Protein AF-A0A0R3WME7-F1 (afdb_monomer_lite)

Secondary structure (DSSP, 8-state):
-------SHHHHHHHHHHHHHHHHHHHHHHHHHHHHHHHHHHHHHHHHHHHHHHHHHHHHHHHHHHHHHHHHHHHHHHHHHHHHHHHHHHHHHHHHHHHHHHHHHHHHHHHHHHHHHHHHHHHHHHHHHHHHHHHHHHHHHHHHHHHHHHHHHHHHHHHHHHHHHHHHHHHHHHHHHHHHHHHHTTSS----

Sequence (192 aa):
MPQKKKENKYDNIAVSLSNEVSSMQAKMNGLKLQALIDTTVKSNLKADKHESKRLIHQLKEHITLNKNEAKLATACVNTQYKLLQRLFMLRIHESKEVIARLRRENFDLKAEYNKVISAKDELINEKDEQIAKLESHLQSLHFQLERVVLEMAEKLETRLEKDRLVWEKEAYAFHESSVKILQKLGYGTTFM

InterPro domains:
  IPR033585 Dynein regulatory complex protein 12-like [PTHR28656] (3-186)

Organism: Hydatigena taeniaeformis (NCBI:txid6205)

Foldseek 3Di:
DYDDDDDDPVVVVVVVVVVVVVVVVVVVVVVVVVVVVVVVVVVVVVVVVVVVVVVVVVVVVVVVVVVVVVVVVVVVVVVVVVVVVVVVVVVVVVVVVVVVVVVVVVVVVVVVVVVVVVVVVVVVVVVVVVVVVVVVVVVVVVVVVVVVVVVVVVVVVVVVVVVVVVVVVVVVVVVVVVVVVCVVVVHPPPDD

pLDDT: mean 90.22, std 14.29, range [30.81, 98.38]

Structure (mmCIF, N/CA/C/O backbone):
data_AF-A0A0R3WME7-F1
#
_entry.id   AF-A0A0R3WME7-F1
#
loop_
_atom_site.group_PDB
_atom_site.id
_atom_site.type_symbol
_atom_site.label_atom_id
_atom_site.label_alt_id
_atom_site.label_comp_id
_atom_site.label_asym_id
_atom_site.label_entity_id
_atom_site.label_seq_id
_atom_site.pdbx_PDB_ins_code
_atom_site.Cartn_x
_atom_site.Cartn_y
_atom_site.Cartn_z
_atom_site.occupancy
_atom_site.B_iso_or_equiv
_atom_site.auth_seq_id
_atom_site.auth_comp_id
_atom_site.auth_asym_id
_atom_site.auth_atom_id
_atom_site.pdbx_PDB_model_num
ATOM 1 N N . MET A 1 1 ? -50.963 25.006 149.340 1.00 30.81 1 MET A N 1
ATOM 2 C CA . MET A 1 1 ? -50.462 23.627 149.556 1.00 30.81 1 MET A CA 1
ATOM 3 C C . MET A 1 1 ? -51.481 22.662 148.960 1.00 30.81 1 MET A C 1
ATOM 5 O O . MET A 1 1 ? -52.655 22.901 149.186 1.00 30.81 1 MET A O 1
ATOM 9 N N . PRO A 1 2 ? -51.100 21.542 148.334 1.00 42.06 2 PRO A N 1
ATOM 10 C CA . PRO A 1 2 ? -50.197 21.384 147.191 1.00 42.06 2 PRO A CA 1
ATOM 11 C C . PRO A 1 2 ? -50.831 20.473 146.095 1.00 42.06 2 PRO A C 1
ATOM 13 O O . PRO A 1 2 ? -51.906 19.926 146.295 1.00 42.06 2 PRO A O 1
ATOM 16 N N . GLN A 1 3 ? -50.081 20.218 145.007 1.00 34.47 3 GLN A N 1
ATOM 17 C CA . GLN A 1 3 ? -50.216 19.072 144.071 1.00 34.47 3 GLN A CA 1
ATOM 18 C C . GLN A 1 3 ? -51.314 19.166 142.986 1.00 34.47 3 GLN A C 1
ATOM 20 O O . GLN A 1 3 ? -52.414 19.610 143.248 1.00 34.47 3 GLN A O 1
ATOM 25 N N . LYS A 1 4 ? -51.140 18.710 141.739 1.00 36.78 4 LYS A N 1
ATOM 26 C CA . LYS A 1 4 ? -50.039 18.060 141.004 1.00 36.78 4 LYS A CA 1
ATOM 27 C C . LYS A 1 4 ? -50.466 18.008 139.523 1.00 36.78 4 LYS A C 1
ATOM 29 O O . LYS A 1 4 ? -51.624 17.722 139.242 1.00 36.78 4 LYS A O 1
ATOM 34 N N . LYS A 1 5 ? -49.493 18.196 138.622 1.00 50.44 5 LYS A N 1
ATOM 35 C CA . LYS A 1 5 ? -49.378 17.641 137.255 1.00 50.44 5 LYS A CA 1
ATOM 36 C C . LYS A 1 5 ? -50.477 16.647 136.854 1.00 50.44 5 LYS A C 1
ATOM 38 O O . LYS A 1 5 ? -50.505 15.555 137.425 1.00 50.44 5 LYS A O 1
ATOM 43 N N . LYS A 1 6 ? -51.245 16.935 135.797 1.00 45.06 6 LYS A N 1
ATOM 44 C CA . LYS A 1 6 ? -51.937 15.876 135.041 1.00 45.06 6 LYS A CA 1
ATOM 45 C C . LYS A 1 6 ? -52.353 16.224 133.608 1.00 45.06 6 LYS A C 1
ATOM 47 O O . LYS A 1 6 ? -53.291 15.628 133.111 1.00 45.06 6 LYS A O 1
ATOM 52 N N . GLU A 1 7 ? -51.614 17.064 132.897 1.00 49.50 7 GLU A N 1
ATOM 53 C CA . GLU A 1 7 ? -51.765 17.178 131.440 1.00 49.50 7 GLU A CA 1
ATOM 54 C C . GLU A 1 7 ? -50.380 17.118 130.797 1.00 49.50 7 GLU A C 1
ATOM 56 O O . GLU A 1 7 ? -49.485 17.840 131.226 1.00 49.50 7 GLU A O 1
ATOM 61 N N . ASN A 1 8 ? -50.200 16.131 129.906 1.00 53.44 8 ASN A N 1
ATOM 62 C CA . ASN A 1 8 ? -49.226 16.041 128.794 1.00 53.44 8 ASN A CA 1
ATOM 63 C C . ASN A 1 8 ? -48.853 14.604 128.383 1.00 53.44 8 ASN A C 1
ATOM 65 O O . ASN A 1 8 ? -47.903 14.393 127.631 1.00 53.44 8 ASN A O 1
ATOM 69 N N . LYS A 1 9 ? -49.575 13.572 128.843 1.00 53.28 9 LYS A N 1
ATOM 70 C CA . LYS A 1 9 ? -49.444 12.232 128.234 1.00 53.28 9 LYS A CA 1
ATOM 71 C C . LYS A 1 9 ? -50.260 12.118 126.945 1.00 53.28 9 LYS A C 1
ATOM 73 O O . LYS A 1 9 ? -49.771 11.541 125.986 1.00 53.28 9 LYS A O 1
ATOM 78 N N . TYR A 1 10 ? -51.451 12.713 126.914 1.00 55.47 10 TYR A N 1
ATOM 79 C CA . TYR A 1 10 ? -52.328 12.702 125.743 1.00 55.47 10 TYR A CA 1
ATOM 80 C C . TYR A 1 10 ? -51.840 13.638 124.625 1.00 55.47 10 TYR A C 1
ATOM 82 O O . TYR A 1 10 ? -51.871 13.226 123.472 1.00 55.47 10 TYR A O 1
ATOM 90 N N . ASP A 1 11 ? -51.267 14.804 124.947 1.00 56.78 11 ASP A N 1
ATOM 91 C CA . ASP A 1 11 ? -50.712 15.725 123.938 1.00 56.78 11 ASP A CA 1
ATOM 92 C C . ASP A 1 11 ? -49.444 15.191 123.259 1.00 56.78 11 ASP A C 1
ATOM 94 O O . ASP A 1 11 ? -49.301 15.302 122.046 1.00 56.78 11 ASP A O 1
ATOM 98 N N . ASN A 1 12 ? -48.550 14.513 123.991 1.00 62.31 12 ASN A N 1
ATOM 99 C CA . ASN A 1 12 ? -47.395 13.842 123.376 1.00 62.31 12 ASN A CA 1
ATOM 100 C C . ASN A 1 12 ? -47.810 12.669 122.470 1.00 62.31 12 ASN A C 1
ATOM 102 O O . ASN A 1 12 ? -47.180 12.431 121.440 1.00 62.31 12 ASN A O 1
ATOM 106 N N . ILE A 1 13 ? -48.880 11.950 122.827 1.00 66.00 13 ILE A N 1
ATOM 107 C CA . ILE A 1 13 ? -49.452 10.885 121.990 1.00 66.00 13 ILE A CA 1
ATOM 108 C C . ILE A 1 13 ? -50.127 11.491 120.750 1.00 66.00 13 ILE A C 1
ATOM 110 O O . ILE A 1 13 ? -49.939 10.975 119.652 1.00 66.00 13 ILE A O 1
ATOM 114 N N . ALA A 1 14 ? -50.837 12.614 120.890 1.00 69.25 14 ALA A N 1
ATOM 115 C CA . ALA A 1 14 ? -51.467 13.329 119.781 1.00 69.25 14 ALA A CA 1
ATOM 116 C C . ALA A 1 14 ? -50.437 13.903 118.792 1.00 69.25 14 ALA A C 1
ATOM 118 O O . ALA A 1 14 ? -50.608 13.765 117.583 1.00 69.25 14 ALA A O 1
ATOM 119 N N . VAL A 1 15 ? -49.331 14.473 119.282 1.00 74.62 15 VAL A N 1
ATOM 120 C CA . VAL A 1 15 ? -48.222 14.956 118.440 1.00 74.62 15 VAL A CA 1
ATOM 121 C C . VAL A 1 15 ? -47.503 13.792 117.745 1.00 74.62 15 VAL A C 1
ATOM 123 O O . VAL A 1 15 ? -47.210 13.884 116.554 1.00 74.62 15 VAL A O 1
ATOM 126 N N . SER A 1 16 ? -47.272 12.669 118.437 1.00 75.50 16 SER A N 1
ATOM 127 C CA . SER A 1 16 ? -46.689 11.457 117.835 1.00 75.50 16 SER A CA 1
ATOM 128 C C . SER A 1 16 ? -47.580 10.873 116.734 1.00 75.50 16 SER A C 1
ATOM 130 O O . SER A 1 16 ? -47.093 10.588 115.643 1.00 75.50 16 SER A O 1
ATOM 132 N N . LEU A 1 17 ? -48.889 10.763 116.984 1.00 77.44 17 LEU A N 1
ATOM 133 C CA . LEU A 1 17 ? -49.879 10.314 116.000 1.00 77.44 17 LEU A CA 1
ATOM 134 C C . LEU A 1 17 ? -49.982 11.284 114.820 1.00 77.44 17 LEU A C 1
ATOM 136 O O . LEU A 1 17 ? -50.043 10.848 113.679 1.00 77.44 17 LEU A O 1
ATOM 140 N N . SER A 1 18 ? -49.952 12.596 115.060 1.00 79.94 18 SER A N 1
ATOM 141 C CA . SER A 1 18 ? -49.946 13.611 113.998 1.00 79.94 18 SER A CA 1
ATOM 142 C C . SER A 1 18 ? -48.693 13.515 113.121 1.00 79.94 18 SER A C 1
ATOM 144 O O . SER A 1 18 ? -48.777 13.642 111.898 1.00 79.94 18 SER A O 1
ATOM 146 N N . ASN A 1 19 ? -47.530 13.247 113.721 1.00 82.00 19 ASN A N 1
ATOM 147 C CA . ASN A 1 19 ? -46.278 13.038 112.996 1.00 82.00 19 ASN A CA 1
ATOM 148 C C . ASN A 1 19 ? -46.292 11.726 112.196 1.00 82.00 19 ASN A C 1
ATOM 150 O O . ASN A 1 19 ? -45.840 11.710 111.051 1.00 82.00 19 ASN A O 1
ATOM 154 N N . GLU A 1 20 ? -46.853 10.644 112.742 1.00 82.56 20 GLU A N 1
ATOM 155 C CA . GLU A 1 20 ? -47.055 9.384 112.017 1.00 82.56 20 GLU A CA 1
ATOM 156 C C . GLU A 1 20 ? -48.061 9.533 110.877 1.00 82.56 20 GLU A C 1
ATOM 158 O O . GLU A 1 20 ? -47.782 9.086 109.769 1.00 82.56 20 GLU A O 1
ATOM 163 N N . VAL A 1 21 ? -49.187 10.214 111.099 1.00 84.12 21 VAL A N 1
ATOM 164 C CA . VAL A 1 21 ? -50.179 10.528 110.060 1.00 84.12 21 VAL A CA 1
ATOM 165 C C . VAL A 1 21 ? -49.557 11.395 108.971 1.00 84.12 21 VAL A C 1
ATOM 167 O O . VAL A 1 21 ? -49.742 11.107 107.795 1.00 84.12 21 VAL A O 1
ATOM 170 N N . SER A 1 22 ? -48.743 12.390 109.327 1.00 82.19 22 SER A N 1
ATOM 171 C CA . SER A 1 22 ? -48.018 13.225 108.358 1.00 82.19 22 SER A CA 1
ATOM 172 C C . SER A 1 22 ? -46.958 12.430 107.583 1.00 82.19 22 SER A C 1
ATOM 174 O O . SER A 1 22 ? -46.821 12.595 106.372 1.00 82.19 22 SER A O 1
ATOM 176 N N . SER A 1 23 ? -46.244 11.515 108.247 1.00 84.62 23 SER A N 1
ATOM 177 C CA . SER A 1 23 ? -45.291 10.594 107.611 1.00 84.62 23 SER A CA 1
ATOM 178 C C . SER A 1 23 ? -45.994 9.607 106.674 1.00 84.62 23 SER A C 1
ATOM 180 O O . SER A 1 23 ? -45.534 9.375 105.555 1.00 84.62 23 SER A O 1
ATOM 182 N N . MET A 1 24 ? -47.144 9.065 107.085 1.00 84.50 24 MET A N 1
ATOM 183 C CA . MET A 1 24 ? -47.995 8.208 106.259 1.00 84.50 24 MET A CA 1
ATOM 184 C C . MET A 1 24 ? -48.569 8.976 105.068 1.00 84.50 24 MET A C 1
ATOM 186 O O . MET A 1 24 ? -48.538 8.457 103.958 1.00 84.50 24 MET A O 1
ATOM 190 N N . GLN A 1 25 ? -49.005 10.222 105.257 1.00 87.56 25 GLN A N 1
ATOM 191 C CA . GLN A 1 25 ? -49.473 11.107 104.190 1.00 87.56 25 GLN A CA 1
ATOM 192 C C . GLN A 1 25 ? -48.353 11.381 103.174 1.00 87.56 25 GLN A C 1
ATOM 194 O O . GLN A 1 25 ? -48.573 11.282 101.969 1.00 87.56 25 GLN A O 1
ATOM 199 N N . ALA A 1 26 ? -47.133 11.668 103.640 1.00 85.69 26 ALA A N 1
ATOM 200 C CA . ALA A 1 26 ? -45.970 11.879 102.780 1.00 85.69 26 ALA A CA 1
ATOM 201 C C . ALA A 1 26 ? -45.587 10.606 102.005 1.00 85.69 26 ALA A C 1
ATOM 203 O O . ALA A 1 26 ? -45.369 10.669 100.795 1.00 85.69 26 ALA A O 1
ATOM 204 N N . LYS A 1 27 ? -45.580 9.438 102.664 1.00 89.00 27 LYS A N 1
ATOM 205 C CA . LYS A 1 27 ? -45.362 8.135 102.011 1.00 89.00 27 LYS A CA 1
ATOM 206 C C . LYS A 1 27 ? -46.461 7.814 100.996 1.00 89.00 27 LYS A C 1
ATOM 208 O O . LYS A 1 27 ? -46.154 7.353 99.902 1.00 89.00 27 LYS A O 1
ATOM 213 N N . MET A 1 28 ? -47.723 8.099 101.317 1.00 88.94 28 MET A N 1
ATOM 214 C CA . MET A 1 28 ? -48.864 7.903 100.419 1.00 88.94 28 MET A CA 1
ATOM 215 C C . MET A 1 28 ? -48.769 8.808 99.187 1.00 88.94 28 MET A C 1
ATO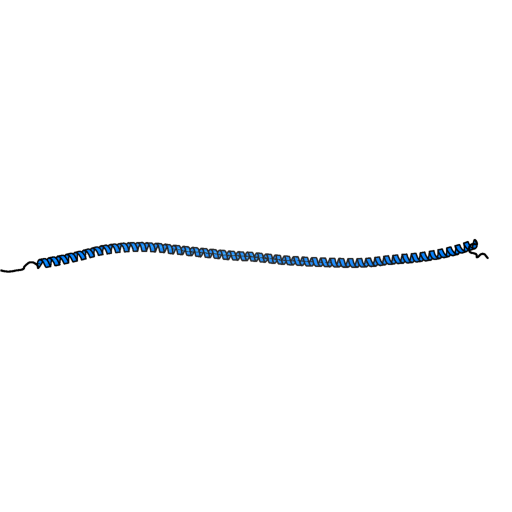M 217 O O . MET A 1 28 ? -48.964 8.344 98.066 1.00 88.94 28 MET A O 1
ATOM 221 N N . ASN A 1 29 ? -48.403 10.077 99.373 1.00 89.00 29 ASN A N 1
ATOM 222 C CA . ASN A 1 29 ? -48.157 11.007 98.273 1.00 89.00 29 ASN A CA 1
ATOM 223 C C . ASN A 1 29 ? -46.965 10.562 97.410 1.00 89.00 29 ASN A C 1
ATOM 225 O O . ASN A 1 29 ? -47.055 10.616 96.184 1.00 89.00 29 ASN A O 1
ATOM 229 N N . GLY A 1 30 ? -45.893 10.056 98.029 1.00 89.44 30 GLY A N 1
ATOM 230 C CA . GLY A 1 30 ? -44.747 9.468 97.331 1.00 89.44 30 GLY A CA 1
ATOM 231 C C . GLY A 1 30 ? -45.134 8.257 96.478 1.00 89.44 30 GLY A C 1
ATOM 232 O O . GLY A 1 30 ? -44.803 8.211 95.298 1.00 89.44 30 GLY A O 1
ATOM 233 N N . LEU A 1 31 ? -45.920 7.325 97.028 1.00 89.12 31 LEU A N 1
ATOM 234 C CA . LEU A 1 31 ? -46.448 6.170 96.289 1.00 89.12 31 LEU A CA 1
ATOM 235 C C . LEU A 1 31 ? -47.364 6.589 95.131 1.00 89.12 31 LEU A C 1
ATOM 237 O O . LEU A 1 31 ? -47.312 6.000 94.053 1.00 89.12 31 LEU A O 1
ATOM 241 N N . LYS A 1 32 ? -48.183 7.627 95.325 1.00 90.56 32 LYS A N 1
ATOM 242 C CA . LYS A 1 32 ? -49.077 8.157 94.286 1.00 90.56 32 LYS A CA 1
ATOM 243 C C . LYS A 1 32 ? -48.295 8.804 93.140 1.00 90.56 32 LYS A C 1
ATOM 245 O O . LYS A 1 32 ? -48.627 8.587 91.976 1.00 90.56 32 LYS A O 1
ATOM 250 N N . LEU A 1 33 ? -47.235 9.548 93.461 1.00 92.06 33 LEU A N 1
ATOM 251 C CA . LEU A 1 33 ? -46.315 10.113 92.475 1.00 92.06 33 LEU A CA 1
ATOM 252 C C . LEU A 1 33 ? -45.567 9.007 91.720 1.00 92.06 33 LEU A C 1
ATOM 254 O O . LEU A 1 33 ? -45.500 9.045 90.495 1.00 92.06 33 LEU A O 1
ATOM 258 N N . GLN A 1 34 ? -45.077 7.991 92.433 1.00 90.38 34 GLN A N 1
ATOM 259 C CA . GLN A 1 34 ? -44.414 6.833 91.837 1.00 90.38 34 GLN A CA 1
ATOM 260 C C . GLN A 1 34 ? -45.335 6.098 90.855 1.00 90.38 34 GLN A C 1
ATOM 262 O O . GLN A 1 34 ? -44.930 5.816 89.733 1.00 90.38 34 GLN A O 1
ATOM 267 N N . ALA A 1 35 ? -46.602 5.877 91.217 1.00 88.69 35 ALA A N 1
ATOM 268 C CA . ALA A 1 35 ? -47.579 5.246 90.332 1.00 88.69 35 ALA A CA 1
ATOM 269 C C . ALA A 1 35 ? -47.846 6.069 89.055 1.00 88.69 35 ALA A C 1
ATOM 271 O O . ALA A 1 35 ? -47.981 5.504 87.966 1.00 88.69 35 ALA A O 1
ATOM 272 N N . LEU A 1 36 ? -47.898 7.403 89.156 1.00 91.62 36 LEU A N 1
ATOM 273 C CA . LEU A 1 36 ? -48.039 8.291 87.994 1.00 91.62 36 LEU A CA 1
ATOM 274 C C . LEU A 1 36 ? -46.800 8.252 87.088 1.00 91.62 36 LEU A C 1
ATOM 276 O O . LEU A 1 36 ? -46.934 8.168 85.862 1.00 91.62 36 LEU A O 1
ATOM 280 N N . ILE A 1 37 ? -45.603 8.260 87.679 1.00 93.06 37 ILE A N 1
ATOM 281 C CA . ILE A 1 37 ? -44.335 8.129 86.952 1.00 93.06 37 ILE A CA 1
ATOM 282 C C . ILE A 1 37 ? -44.278 6.776 86.235 1.00 93.06 37 ILE A C 1
ATOM 284 O O . ILE A 1 37 ? -44.057 6.747 85.028 1.00 93.06 37 ILE A O 1
ATOM 288 N N . ASP A 1 38 ? -44.572 5.671 86.921 1.00 93.19 38 ASP A N 1
ATOM 289 C CA . ASP A 1 38 ? -44.573 4.322 86.340 1.00 93.19 38 ASP A CA 1
ATOM 290 C C . ASP A 1 38 ? -45.548 4.196 85.164 1.00 93.19 38 ASP A C 1
ATOM 292 O O . ASP A 1 38 ? -45.257 3.534 84.163 1.00 93.19 38 ASP A O 1
ATOM 296 N N . THR A 1 39 ? -46.709 4.848 85.260 1.00 92.56 39 THR A N 1
ATOM 297 C CA . THR A 1 39 ? -47.710 4.860 84.186 1.00 92.56 39 THR A CA 1
ATOM 298 C C . THR A 1 39 ? -47.199 5.627 82.964 1.00 92.56 39 THR A C 1
ATOM 300 O O . THR A 1 39 ? -47.349 5.155 81.835 1.00 92.56 39 THR A O 1
ATOM 303 N N . THR A 1 40 ? -46.536 6.764 83.189 1.00 92.31 40 THR A N 1
ATOM 304 C CA . THR A 1 40 ? -45.943 7.604 82.135 1.00 92.31 40 THR A CA 1
ATOM 305 C C . THR A 1 40 ? -44.756 6.908 81.467 1.00 92.31 40 THR A C 1
ATOM 307 O O . THR A 1 40 ? -44.672 6.842 80.244 1.00 92.31 40 THR A O 1
ATOM 310 N N . VAL A 1 41 ? -43.866 6.294 82.250 1.00 93.56 41 VAL A N 1
ATOM 311 C CA . VAL A 1 41 ? -42.738 5.509 81.728 1.00 93.56 41 VAL A CA 1
ATOM 312 C C . VAL A 1 41 ? -43.250 4.325 80.905 1.00 93.56 41 VAL A C 1
ATOM 314 O O . VAL A 1 41 ? -42.765 4.086 79.801 1.00 93.56 41 VAL A O 1
ATOM 317 N N . LYS A 1 42 ? -44.281 3.609 81.375 1.00 93.69 42 LYS A N 1
ATOM 318 C CA . LYS A 1 42 ? -44.899 2.518 80.604 1.00 93.69 42 LYS A CA 1
ATOM 319 C C . LYS A 1 42 ? -45.529 2.989 79.295 1.00 93.69 42 LYS A C 1
ATOM 321 O O . LYS A 1 42 ? -45.482 2.229 78.326 1.00 93.69 42 LYS A O 1
ATOM 326 N N . SER A 1 43 ? -46.152 4.168 79.246 1.00 92.62 43 SER A N 1
ATOM 327 C CA . SER A 1 43 ? -46.731 4.678 77.997 1.00 92.62 43 SER A CA 1
ATOM 328 C C . SER A 1 43 ? -45.639 5.089 77.006 1.00 92.62 43 SER A C 1
ATOM 330 O O . SER A 1 43 ? -45.703 4.673 75.849 1.00 92.62 43 SER A O 1
ATOM 332 N N . ASN A 1 44 ? -44.593 5.778 77.471 1.00 93.19 44 ASN A N 1
ATOM 333 C CA . ASN A 1 44 ? -43.451 6.180 76.646 1.00 93.19 44 ASN A CA 1
ATOM 334 C C . ASN A 1 44 ? -42.706 4.963 76.084 1.00 93.19 44 ASN A C 1
ATOM 336 O O . ASN A 1 44 ? -42.511 4.867 74.880 1.00 93.19 44 ASN A O 1
ATOM 340 N N . LEU A 1 45 ? -42.418 3.952 76.912 1.00 93.06 45 LEU A N 1
ATOM 341 C CA . LEU A 1 45 ? -41.788 2.708 76.447 1.00 93.06 45 LEU A CA 1
ATOM 342 C C . LEU A 1 45 ? -42.630 1.971 75.393 1.00 93.06 45 LEU A C 1
ATOM 344 O O . LEU A 1 45 ? -42.086 1.309 74.507 1.00 93.06 45 LEU A O 1
ATOM 348 N N . LYS A 1 46 ? -43.966 2.053 75.473 1.00 94.00 46 LYS A N 1
ATOM 349 C CA . LYS A 1 46 ? -44.843 1.510 74.426 1.00 94.00 46 LYS A CA 1
ATOM 350 C C . LYS A 1 46 ? -44.725 2.324 73.138 1.00 94.00 46 LYS A C 1
ATOM 352 O O . LYS A 1 46 ? -44.604 1.710 72.080 1.00 94.00 46 LYS A O 1
ATOM 357 N N . ALA A 1 47 ? -44.749 3.653 73.222 1.00 93.38 47 ALA A N 1
ATOM 358 C CA . ALA A 1 47 ? -44.589 4.539 72.070 1.00 93.38 47 ALA A CA 1
ATOM 359 C C . ALA A 1 47 ? -43.241 4.300 71.365 1.00 93.38 47 ALA A C 1
ATOM 361 O O . ALA A 1 47 ? -43.237 3.967 70.180 1.00 93.38 47 ALA A O 1
ATOM 362 N N . ASP A 1 48 ? -42.135 4.291 72.113 1.00 93.44 48 ASP A N 1
ATOM 363 C CA . ASP A 1 48 ? -40.786 4.020 71.598 1.00 93.44 48 ASP A CA 1
ATOM 364 C C . ASP A 1 48 ? -40.688 2.638 70.948 1.00 93.44 48 ASP A C 1
ATOM 366 O O . ASP A 1 48 ? -40.068 2.462 69.897 1.00 93.44 48 ASP A O 1
ATOM 370 N N . LYS A 1 49 ? -41.340 1.624 71.534 1.00 94.69 49 LYS A N 1
ATOM 371 C CA . LYS A 1 49 ? -41.405 0.279 70.950 1.00 94.69 49 LYS A CA 1
ATOM 372 C C . LYS A 1 49 ? -42.150 0.276 69.615 1.00 94.69 49 LYS A C 1
ATOM 374 O O . LYS A 1 49 ? -41.763 -0.467 68.711 1.00 94.69 49 LYS A O 1
ATOM 379 N N . HIS A 1 50 ? -43.228 1.045 69.483 1.00 94.19 50 HIS A N 1
ATOM 380 C CA . HIS A 1 50 ? -43.966 1.166 68.225 1.00 94.19 50 HIS A CA 1
ATOM 381 C C . HIS A 1 50 ? -43.161 1.925 67.169 1.00 94.19 50 HIS A C 1
ATOM 383 O O . HIS A 1 50 ? -43.082 1.468 66.027 1.00 94.19 50 HIS A O 1
ATOM 389 N N . GLU A 1 51 ? -42.511 3.019 67.551 1.00 94.69 51 GLU A N 1
ATOM 390 C CA . GLU A 1 51 ? -41.661 3.803 66.660 1.00 94.69 51 GLU A CA 1
ATOM 391 C C . GLU A 1 51 ? -40.439 3.004 66.191 1.00 94.69 51 GLU A C 1
ATOM 393 O O . GLU A 1 51 ? -40.187 2.905 64.990 1.00 94.69 51 GLU A O 1
ATOM 398 N N . SER A 1 52 ? -39.767 2.306 67.109 1.00 93.88 52 SER A N 1
ATOM 399 C CA . SER A 1 52 ? -38.659 1.398 66.792 1.00 93.88 52 SER A CA 1
ATOM 400 C C . SER A 1 52 ? -39.091 0.294 65.827 1.00 93.88 52 SER A C 1
ATOM 402 O O . SER A 1 52 ? -38.383 -0.013 64.872 1.00 93.88 52 SER A O 1
ATOM 404 N N . LYS A 1 53 ? -40.281 -0.295 66.019 1.00 95.25 53 LYS A N 1
ATOM 405 C CA . LYS A 1 53 ? -40.829 -1.284 65.076 1.00 95.25 53 LYS A CA 1
ATOM 406 C C . LYS A 1 53 ? -41.061 -0.690 63.687 1.00 95.25 53 LYS A C 1
ATOM 408 O O . LYS A 1 53 ? -40.773 -1.367 62.701 1.00 95.25 53 LYS A O 1
ATOM 413 N N . ARG A 1 54 ? -41.561 0.548 63.605 1.00 94.94 54 ARG A N 1
ATOM 414 C CA . ARG A 1 54 ? -41.768 1.251 62.331 1.00 94.94 54 ARG A CA 1
ATOM 415 C C . ARG A 1 54 ? -40.438 1.500 61.620 1.00 94.94 54 ARG A C 1
ATOM 417 O O . ARG A 1 54 ? -40.312 1.152 60.451 1.00 94.94 54 ARG A O 1
ATOM 424 N N . LEU A 1 55 ? -39.439 2.012 62.339 1.00 96.06 55 LEU A N 1
ATOM 425 C CA . LEU A 1 55 ? -38.080 2.227 61.830 1.00 96.06 55 LEU A CA 1
ATOM 426 C C . LEU A 1 55 ? -37.436 0.925 61.342 1.00 96.06 55 LEU A C 1
ATOM 428 O O . LEU A 1 55 ? -36.883 0.884 60.248 1.00 96.06 55 LEU A O 1
ATOM 432 N N . ILE A 1 56 ? -37.561 -0.166 62.104 1.00 95.19 56 ILE A N 1
ATOM 433 C CA . ILE A 1 56 ? -37.063 -1.489 61.694 1.00 95.19 56 ILE A CA 1
ATOM 434 C C . ILE A 1 56 ? -37.737 -1.953 60.398 1.00 95.19 56 ILE A C 1
ATOM 436 O O . ILE A 1 56 ? -37.078 -2.555 59.552 1.00 95.19 56 ILE A O 1
ATOM 440 N N . HIS A 1 57 ? -39.037 -1.704 60.231 1.00 94.94 57 HIS A N 1
ATOM 441 C CA . HIS A 1 57 ? -39.747 -2.063 59.005 1.00 94.94 57 HIS A CA 1
ATOM 442 C C . HIS A 1 57 ? -39.235 -1.259 57.802 1.00 94.94 57 HIS A C 1
ATOM 444 O O . HIS A 1 57 ? -38.837 -1.859 56.807 1.00 94.94 57 HIS A O 1
ATOM 450 N N . GLN A 1 58 ? -39.123 0.063 57.942 1.00 95.44 58 GLN A N 1
ATOM 451 C CA . GLN A 1 58 ? -38.587 0.947 56.901 1.00 95.44 58 GLN A CA 1
ATOM 452 C C . GLN A 1 58 ? -37.148 0.583 56.515 1.00 95.44 58 GLN A C 1
ATOM 454 O O . GLN A 1 58 ? -36.810 0.519 55.336 1.00 95.44 58 GLN A O 1
ATOM 459 N N . LEU A 1 59 ? -36.293 0.272 57.496 1.00 95.56 59 LEU A N 1
ATOM 460 C CA . LEU A 1 59 ? -34.923 -0.175 57.236 1.00 95.56 59 LEU A CA 1
ATOM 461 C C . LEU A 1 59 ? -34.887 -1.501 56.468 1.00 95.56 59 LEU A C 1
ATOM 463 O O . LEU A 1 59 ? -34.059 -1.666 55.576 1.00 95.56 59 LEU A O 1
ATOM 467 N N . LYS A 1 60 ? -35.787 -2.445 56.767 1.00 96.06 60 LYS A N 1
ATOM 468 C CA . LYS A 1 60 ? -35.888 -3.710 56.017 1.00 96.06 60 LYS A CA 1
ATOM 469 C C . LYS A 1 60 ? -36.316 -3.488 54.568 1.00 96.06 60 LYS A C 1
ATOM 471 O O . LYS A 1 60 ? -35.774 -4.144 53.675 1.00 96.06 60 LYS A O 1
ATOM 476 N N . GLU A 1 61 ? -37.250 -2.574 54.330 1.00 95.62 61 GLU A N 1
ATOM 477 C CA . GLU A 1 61 ? -37.650 -2.178 52.977 1.00 95.62 61 GLU A CA 1
ATOM 478 C C . GLU A 1 61 ? -36.470 -1.553 52.230 1.00 95.62 61 GLU A C 1
ATOM 480 O O . GLU A 1 61 ? -36.133 -2.014 51.140 1.00 95.62 61 GLU A O 1
ATOM 485 N N . HIS A 1 62 ? -35.758 -0.612 52.857 1.00 96.06 62 HIS A N 1
ATOM 486 C CA . HIS A 1 62 ? -34.565 0.010 52.279 1.00 96.06 62 HIS A CA 1
ATOM 487 C C . HIS A 1 62 ? -33.460 -0.999 51.956 1.00 96.06 62 HIS A C 1
ATOM 489 O O . HIS A 1 62 ? -32.873 -0.946 50.878 1.00 96.06 62 HIS A O 1
ATOM 495 N N . ILE A 1 63 ? -33.189 -1.954 52.851 1.00 96.12 63 ILE A N 1
ATOM 496 C CA . ILE A 1 63 ? -32.208 -3.023 52.605 1.00 96.12 63 ILE A CA 1
ATOM 497 C C . ILE A 1 63 ? -32.625 -3.863 51.395 1.00 96.12 63 ILE A C 1
ATOM 499 O O . ILE A 1 63 ? -31.787 -4.224 50.567 1.00 96.12 63 ILE A O 1
ATOM 503 N N . THR A 1 64 ? -33.915 -4.179 51.281 1.00 96.12 64 THR A N 1
ATOM 504 C CA . THR A 1 64 ? -34.440 -4.978 50.167 1.00 96.12 64 THR A CA 1
ATOM 505 C C . THR A 1 64 ? -34.329 -4.216 48.849 1.00 96.12 64 THR A C 1
ATOM 507 O O . THR A 1 64 ? -33.894 -4.785 47.846 1.00 96.12 64 THR A O 1
ATOM 510 N N . LEU A 1 65 ? -34.656 -2.925 48.868 1.00 96.38 65 LEU A N 1
ATOM 511 C CA . LEU A 1 65 ? -34.567 -2.035 47.719 1.00 96.38 65 LEU A CA 1
ATOM 512 C C . LEU A 1 65 ? -33.109 -1.883 47.259 1.00 96.38 65 LEU A C 1
ATOM 514 O O . LEU A 1 65 ? -32.803 -2.234 46.121 1.00 96.38 65 LEU A O 1
ATOM 518 N N . ASN A 1 66 ? -32.187 -1.547 48.167 1.00 95.88 66 ASN A N 1
ATOM 519 C CA . ASN A 1 66 ? -30.752 -1.455 47.870 1.00 95.88 66 ASN A CA 1
ATOM 520 C C . ASN A 1 66 ? -30.179 -2.776 47.336 1.00 95.88 66 ASN A C 1
ATOM 522 O O . ASN A 1 66 ? -29.343 -2.782 46.434 1.00 95.88 66 ASN A O 1
ATOM 526 N N . LYS A 1 67 ? -30.621 -3.924 47.866 1.00 96.81 67 LYS A N 1
ATOM 527 C CA . LYS A 1 67 ? -30.185 -5.239 47.373 1.00 96.81 67 LYS A CA 1
ATOM 528 C C . LYS A 1 67 ? -30.640 -5.480 45.935 1.00 96.81 67 LYS A C 1
ATOM 530 O O . LYS A 1 67 ? -29.899 -6.080 45.156 1.00 96.81 67 LYS A O 1
ATOM 535 N N . ASN A 1 68 ? -31.847 -5.049 45.583 1.00 96.06 68 ASN A N 1
ATOM 536 C CA . ASN A 1 68 ? -32.363 -5.181 44.225 1.00 96.06 68 ASN A CA 1
ATOM 537 C C . ASN A 1 68 ? -31.664 -4.210 43.265 1.00 96.06 68 ASN A C 1
ATOM 539 O O . ASN A 1 68 ? -31.270 -4.631 42.179 1.00 96.06 68 ASN A O 1
ATOM 543 N N . GLU A 1 69 ? -31.414 -2.970 43.687 1.00 96.19 69 GLU A N 1
ATOM 544 C CA . GLU A 1 69 ? -30.630 -2.002 42.913 1.00 96.19 69 GLU A CA 1
ATOM 545 C C . GLU A 1 69 ? -29.204 -2.496 42.658 1.00 96.19 69 GLU A C 1
ATOM 547 O O . GLU A 1 69 ? -28.748 -2.495 41.516 1.00 96.19 69 GLU A O 1
ATOM 552 N N . ALA A 1 70 ? -28.521 -3.023 43.679 1.00 95.94 70 ALA A N 1
ATOM 553 C CA . ALA A 1 70 ? -27.175 -3.574 43.534 1.00 95.94 70 ALA A CA 1
ATOM 554 C C . ALA A 1 70 ? -27.128 -4.758 42.551 1.00 95.94 70 ALA A C 1
ATOM 556 O O . ALA A 1 70 ? -26.203 -4.871 41.741 1.00 95.94 70 ALA A O 1
ATOM 557 N N . LYS A 1 71 ? -28.143 -5.634 42.572 1.00 97.00 71 LYS A N 1
ATOM 558 C CA . LYS A 1 71 ? -28.275 -6.721 41.588 1.00 97.00 71 LYS A CA 1
ATOM 559 C C . LYS A 1 71 ? -28.467 -6.176 40.176 1.00 97.00 71 LYS A C 1
ATOM 561 O O . LYS A 1 71 ? -27.837 -6.678 39.247 1.00 97.00 71 LYS A O 1
ATOM 566 N N . LEU A 1 72 ? -29.316 -5.163 40.016 1.00 96.62 72 LEU A N 1
ATOM 567 C CA . LEU A 1 72 ? -29.614 -4.568 38.717 1.00 96.62 72 LEU A CA 1
ATOM 568 C C . LEU A 1 72 ? -28.396 -3.835 38.141 1.00 96.62 72 LEU A C 1
ATOM 570 O O . LEU A 1 72 ? -28.058 -4.034 36.975 1.00 96.62 72 LEU A O 1
ATOM 574 N N . ALA A 1 73 ? -27.673 -3.083 38.973 1.00 96.19 73 ALA A N 1
ATOM 575 C CA . ALA A 1 73 ? -26.406 -2.454 38.611 1.00 96.19 73 ALA A CA 1
ATOM 576 C C . ALA A 1 73 ? -25.371 -3.499 38.166 1.00 96.19 73 ALA A C 1
ATOM 578 O O . ALA A 1 73 ? -24.772 -3.369 37.099 1.00 96.19 73 ALA A O 1
ATOM 579 N N . THR A 1 74 ? -25.225 -4.589 38.926 1.00 96.88 74 THR A N 1
ATOM 580 C CA . THR A 1 74 ? -24.311 -5.692 38.583 1.00 96.88 74 THR A CA 1
ATOM 581 C C . THR A 1 74 ? -24.689 -6.354 37.252 1.00 96.88 74 THR A C 1
ATOM 583 O O . THR A 1 74 ? -23.825 -6.620 36.416 1.00 96.88 74 THR A O 1
ATOM 586 N N . ALA A 1 75 ? -25.982 -6.596 37.014 1.00 97.00 75 ALA A N 1
ATOM 587 C CA . ALA A 1 75 ? -26.476 -7.158 35.756 1.00 97.00 75 ALA A CA 1
ATOM 588 C C . ALA A 1 75 ? -26.234 -6.217 34.562 1.00 97.00 75 ALA A C 1
ATOM 590 O O . ALA A 1 75 ? -25.843 -6.675 33.485 1.00 97.00 75 ALA A O 1
ATOM 591 N N . CYS A 1 76 ? -26.413 -4.909 34.762 1.00 97.75 76 CYS A N 1
ATOM 592 C CA . CYS A 1 76 ? -26.133 -3.886 33.759 1.00 97.75 76 CYS A CA 1
ATOM 593 C C . CYS A 1 76 ? -24.646 -3.874 33.381 1.00 97.75 76 CYS A C 1
ATOM 595 O O . CYS A 1 76 ? -24.315 -4.030 32.205 1.00 97.75 76 CYS A O 1
ATOM 597 N N . VAL A 1 77 ? -23.747 -3.804 34.369 1.00 97.56 77 VAL A N 1
ATOM 598 C CA . VAL A 1 77 ? -22.292 -3.827 34.142 1.00 97.56 77 VAL A CA 1
ATOM 599 C C . VAL A 1 77 ? -21.861 -5.111 33.429 1.00 97.56 77 VAL A C 1
ATOM 601 O O . VAL A 1 77 ? -21.128 -5.048 32.445 1.00 97.56 77 VAL A O 1
ATOM 604 N N . ASN A 1 78 ? -22.376 -6.275 33.837 1.00 97.69 78 ASN A N 1
ATOM 605 C CA . ASN A 1 78 ? -22.097 -7.541 33.149 1.00 97.69 78 ASN A CA 1
ATOM 606 C C . ASN A 1 78 ? -22.566 -7.537 31.687 1.00 97.69 78 ASN A C 1
ATOM 608 O O . ASN A 1 78 ? -21.897 -8.094 30.816 1.00 97.69 78 ASN A O 1
ATOM 612 N N . THR A 1 79 ? -23.711 -6.916 31.405 1.00 97.44 79 THR A N 1
ATOM 613 C CA . THR A 1 79 ? -24.238 -6.802 30.040 1.00 97.44 79 THR A CA 1
ATOM 614 C C . THR A 1 79 ? -23.369 -5.875 29.196 1.00 97.44 79 THR A C 1
ATOM 616 O O . THR A 1 79 ? -22.989 -6.245 28.086 1.00 97.44 79 THR A O 1
ATOM 619 N N . GLN A 1 80 ? -22.988 -4.715 29.736 1.00 97.75 80 GLN A N 1
ATOM 620 C CA . GLN A 1 80 ? -22.082 -3.775 29.072 1.00 97.75 80 GLN A CA 1
ATOM 621 C C . GLN A 1 80 ? -20.722 -4.416 28.785 1.00 97.75 80 GLN A C 1
ATOM 623 O O . GLN A 1 80 ? -20.218 -4.302 27.671 1.00 97.75 80 GLN A O 1
ATOM 628 N N . TYR A 1 81 ? -20.165 -5.157 29.745 1.00 98.38 81 TYR A N 1
ATOM 629 C CA . TYR A 1 81 ? -18.902 -5.868 29.566 1.00 98.38 81 TYR A CA 1
ATOM 630 C C . TYR A 1 81 ? -18.979 -6.898 28.431 1.00 98.38 81 TYR A C 1
ATOM 632 O O . TYR A 1 81 ? -18.124 -6.912 27.546 1.00 98.38 81 TYR A O 1
ATOM 640 N N . LYS A 1 82 ? -20.036 -7.721 28.395 1.00 98.06 82 LYS A N 1
ATOM 641 C CA . LYS A 1 82 ? -20.244 -8.704 27.317 1.00 98.06 82 LYS A CA 1
ATOM 642 C C . LYS A 1 82 ? -20.428 -8.044 25.951 1.00 98.06 82 LYS A C 1
ATOM 644 O O . LYS A 1 82 ? -19.897 -8.539 24.956 1.00 98.06 82 LYS A O 1
ATOM 649 N N . LEU A 1 83 ? -21.165 -6.933 25.893 1.00 98.06 83 LEU A N 1
ATOM 650 C CA . LEU A 1 83 ? -21.339 -6.157 24.666 1.00 98.06 83 LEU A CA 1
ATOM 651 C C . LEU A 1 83 ? -19.989 -5.628 24.170 1.00 98.06 83 LEU A C 1
ATOM 653 O O . LEU A 1 83 ? -19.640 -5.823 23.007 1.00 98.06 83 LEU A O 1
ATOM 657 N N . LEU A 1 84 ? -19.211 -5.019 25.066 1.00 97.88 84 LEU A N 1
ATOM 658 C CA . LEU A 1 84 ? -17.895 -4.476 24.758 1.00 97.88 84 LEU A CA 1
ATOM 659 C C . LEU A 1 84 ? -16.941 -5.569 24.270 1.00 97.88 84 LEU A C 1
ATOM 661 O O . LEU A 1 84 ? -16.284 -5.395 23.246 1.00 97.88 84 LEU A O 1
ATOM 665 N N . GLN A 1 85 ? -16.916 -6.724 24.938 1.00 98.06 85 GLN A N 1
ATOM 666 C CA . GLN A 1 85 ? -16.114 -7.874 24.522 1.00 98.06 85 GLN A CA 1
ATOM 667 C C . GLN A 1 85 ? -16.476 -8.331 23.100 1.00 98.06 85 GLN A C 1
ATOM 669 O O . GLN A 1 85 ? -15.589 -8.602 22.288 1.00 98.06 85 GLN A O 1
ATOM 674 N N . ARG A 1 86 ? -17.773 -8.371 22.762 1.00 97.94 86 ARG A N 1
ATOM 675 C CA . ARG A 1 86 ? -18.237 -8.736 21.416 1.00 97.94 86 ARG A CA 1
ATOM 676 C C . ARG A 1 86 ? -17.845 -7.694 20.365 1.00 97.94 86 ARG A C 1
ATOM 678 O O . ARG A 1 86 ? -17.379 -8.078 19.295 1.00 97.94 86 ARG A O 1
ATOM 685 N N . LEU A 1 87 ? -17.990 -6.405 20.672 1.00 98.19 87 LEU A N 1
ATOM 686 C CA . LEU A 1 87 ? -17.576 -5.310 19.786 1.00 98.19 87 LEU A CA 1
ATOM 687 C C . LEU A 1 87 ? -16.067 -5.333 19.524 1.00 98.19 87 LEU A C 1
ATOM 689 O O . LEU A 1 87 ? -15.646 -5.183 18.379 1.00 98.19 87 LEU A O 1
ATOM 693 N N . PHE A 1 88 ? -15.254 -5.598 20.549 1.00 98.25 88 PHE A N 1
ATOM 694 C CA . PHE A 1 88 ? -13.809 -5.761 20.386 1.00 98.25 88 PHE A CA 1
ATOM 695 C C . PHE A 1 88 ? -13.464 -6.912 19.442 1.00 98.25 88 PHE A C 1
ATOM 697 O O . PHE A 1 88 ? -12.641 -6.736 18.546 1.00 98.25 88 PHE A O 1
ATOM 704 N N . MET A 1 89 ? -14.101 -8.076 19.601 1.00 98.00 89 MET A N 1
ATOM 705 C CA . MET A 1 89 ? -13.861 -9.209 18.702 1.00 98.00 89 MET A CA 1
ATOM 706 C C . MET A 1 89 ? -14.249 -8.893 17.255 1.00 98.00 89 MET A C 1
ATOM 708 O O . MET A 1 89 ? -13.475 -9.201 16.349 1.00 98.00 89 MET A O 1
ATOM 712 N N . LEU A 1 90 ? -15.395 -8.239 17.038 1.00 98.12 90 LEU A N 1
ATOM 713 C CA . LEU A 1 90 ? -15.817 -7.796 15.705 1.00 98.12 90 LEU A CA 1
ATOM 714 C C . LEU A 1 90 ? -14.800 -6.826 15.099 1.00 98.12 90 LEU A C 1
ATOM 716 O O . LEU A 1 90 ? -14.352 -7.028 13.974 1.00 98.12 90 LEU A O 1
ATOM 720 N N . ARG A 1 91 ? -14.345 -5.836 15.873 1.00 98.19 91 ARG A N 1
ATOM 721 C CA . ARG A 1 91 ? -13.373 -4.852 15.392 1.00 98.19 91 ARG A CA 1
ATOM 722 C C . ARG A 1 91 ? -12.021 -5.474 15.049 1.00 98.19 91 ARG A C 1
ATOM 724 O O . ARG A 1 91 ? -11.394 -5.094 14.061 1.00 98.19 91 ARG A O 1
ATOM 731 N N . ILE A 1 92 ? -11.566 -6.438 15.849 1.00 98.19 92 ILE A N 1
ATOM 732 C CA . ILE A 1 92 ? -10.346 -7.203 15.564 1.00 98.19 92 ILE A CA 1
ATOM 733 C C . ILE A 1 92 ? -10.515 -8.006 14.272 1.00 98.19 92 ILE A C 1
ATOM 735 O O . ILE A 1 92 ? -9.583 -8.055 13.472 1.00 98.19 92 ILE A O 1
ATOM 739 N N . HIS A 1 93 ? -11.676 -8.624 14.057 1.00 98.00 93 HIS A N 1
ATOM 740 C CA . HIS A 1 93 ? -11.956 -9.385 12.843 1.00 98.00 93 HIS A CA 1
ATOM 741 C C . HIS A 1 93 ? -11.938 -8.493 11.596 1.00 98.00 93 HIS A C 1
ATOM 743 O O . HIS A 1 93 ? -11.182 -8.768 10.668 1.00 98.00 93 HIS A O 1
ATOM 749 N N . GLU A 1 94 ? -12.676 -7.380 11.616 1.00 97.81 94 GLU A N 1
ATOM 750 C CA . GLU A 1 94 ? -12.675 -6.381 10.539 1.00 97.81 94 GLU A CA 1
ATOM 751 C C . GLU A 1 94 ? -11.256 -5.893 10.223 1.00 97.81 94 GLU A C 1
ATOM 753 O O . GLU A 1 94 ? -10.841 -5.840 9.066 1.00 97.81 94 GLU A O 1
ATOM 758 N N . SER A 1 95 ? -10.477 -5.573 11.260 1.00 98.19 95 SER A N 1
ATOM 759 C CA . SER A 1 95 ? -9.092 -5.126 11.101 1.00 98.19 95 SER A CA 1
ATOM 760 C C . SER A 1 95 ? -8.215 -6.204 10.458 1.00 98.19 95 SER A C 1
ATOM 762 O O . SER A 1 95 ? -7.458 -5.921 9.529 1.00 98.19 95 SER A O 1
ATOM 764 N N . LYS A 1 96 ? -8.352 -7.468 10.881 1.00 98.25 96 LYS A N 1
ATOM 765 C CA . LYS A 1 96 ? -7.627 -8.599 10.281 1.00 98.25 96 LYS A CA 1
ATOM 766 C C . LYS A 1 96 ? -7.977 -8.795 8.809 1.00 98.25 96 LYS A C 1
ATOM 768 O O . LYS A 1 96 ? -7.072 -9.030 8.012 1.00 98.25 96 LYS A O 1
ATOM 773 N N . GLU A 1 97 ? -9.249 -8.676 8.438 1.00 98.19 97 GLU A N 1
ATOM 774 C CA . GLU A 1 97 ? -9.678 -8.763 7.039 1.00 98.19 97 GLU A CA 1
ATOM 775 C C . GLU A 1 97 ? -9.081 -7.640 6.190 1.00 98.19 97 GLU A C 1
ATOM 777 O O . GLU A 1 97 ? -8.555 -7.901 5.107 1.00 98.19 97 GLU A O 1
ATOM 782 N N . VAL A 1 98 ? -9.110 -6.400 6.691 1.00 98.19 98 VAL A N 1
ATOM 783 C CA . VAL A 1 98 ? -8.500 -5.245 6.016 1.00 98.19 98 VAL A CA 1
ATOM 784 C C . VAL A 1 98 ? -7.001 -5.469 5.826 1.00 98.19 98 VAL A C 1
ATOM 786 O O . VAL A 1 98 ? -6.500 -5.316 4.715 1.00 98.19 98 VAL A O 1
ATOM 789 N N . ILE A 1 99 ? -6.290 -5.902 6.870 1.00 98.38 99 ILE A N 1
ATOM 790 C CA . ILE A 1 99 ? -4.856 -6.211 6.792 1.00 98.38 99 ILE A CA 1
ATOM 791 C C . ILE A 1 99 ? -4.592 -7.320 5.765 1.00 98.38 99 ILE A C 1
ATOM 793 O O . ILE A 1 99 ? -3.647 -7.222 4.985 1.00 98.38 99 ILE A O 1
ATOM 797 N N . ALA A 1 100 ? -5.414 -8.370 5.732 1.00 98.31 100 ALA A N 1
ATOM 798 C CA . ALA A 1 100 ? -5.267 -9.461 4.771 1.00 98.31 100 ALA A CA 1
ATOM 799 C C . ALA A 1 100 ? -5.534 -9.020 3.322 1.00 98.31 100 ALA A C 1
ATOM 801 O O . ALA A 1 100 ? -4.883 -9.528 2.408 1.00 98.31 100 ALA A O 1
ATOM 802 N N . ARG A 1 101 ? -6.470 -8.087 3.095 1.00 98.38 101 ARG A N 1
ATOM 803 C CA . ARG A 1 101 ? -6.689 -7.468 1.776 1.00 98.38 101 ARG A CA 1
ATOM 804 C C . ARG A 1 101 ? -5.495 -6.614 1.361 1.00 98.38 101 ARG A C 1
ATOM 806 O O . ARG A 1 101 ? -4.891 -6.902 0.336 1.00 98.38 101 ARG A O 1
ATOM 813 N N . LEU A 1 102 ? -5.076 -5.674 2.209 1.00 98.38 102 LEU A N 1
ATOM 814 C CA . LEU A 1 102 ? -3.946 -4.781 1.928 1.00 98.38 102 LEU A CA 1
ATOM 815 C C . LEU A 1 102 ? -2.633 -5.537 1.703 1.00 98.38 102 LEU A C 1
ATOM 817 O O . LEU A 1 102 ? -1.800 -5.112 0.908 1.00 98.38 102 LEU A O 1
ATOM 821 N N . ARG A 1 103 ? -2.420 -6.663 2.395 1.00 98.38 103 ARG A N 1
ATOM 822 C CA . ARG A 1 103 ? -1.249 -7.521 2.162 1.00 98.38 103 ARG A CA 1
ATOM 823 C C . ARG A 1 103 ? -1.267 -8.176 0.784 1.00 98.38 103 ARG A C 1
ATOM 825 O O . ARG A 1 103 ? -0.210 -8.260 0.170 1.00 98.38 103 ARG A O 1
ATOM 832 N N . ARG A 1 104 ? -2.434 -8.627 0.315 1.00 98.00 104 ARG A N 1
ATOM 833 C CA . ARG A 1 104 ? -2.588 -9.183 -1.037 1.00 98.00 104 ARG A CA 1
ATOM 834 C C . ARG A 1 104 ? -2.375 -8.107 -2.092 1.00 98.00 104 ARG A C 1
ATOM 836 O O . ARG A 1 104 ? -1.510 -8.276 -2.934 1.00 98.00 104 ARG A O 1
ATOM 843 N N . GLU A 1 105 ? -3.037 -6.963 -1.948 1.00 98.06 105 GLU A N 1
ATOM 844 C CA . GLU A 1 105 ? -2.869 -5.827 -2.863 1.00 98.06 105 GLU A CA 1
ATOM 845 C C . GLU A 1 105 ? -1.408 -5.366 -2.949 1.00 98.06 105 GLU A C 1
ATOM 847 O O . GLU A 1 105 ? -0.903 -5.146 -4.042 1.00 98.06 105 GLU A O 1
ATOM 852 N N . ASN A 1 106 ? -0.690 -5.285 -1.821 1.00 98.00 106 ASN A N 1
ATOM 853 C CA . ASN A 1 106 ? 0.740 -4.955 -1.833 1.00 98.00 106 ASN A CA 1
ATOM 854 C C . ASN A 1 106 ? 1.594 -6.017 -2.531 1.00 98.00 106 ASN A C 1
ATOM 856 O O . ASN A 1 106 ? 2.567 -5.676 -3.202 1.00 98.00 106 ASN A O 1
ATOM 860 N N . PHE A 1 107 ? 1.276 -7.298 -2.341 1.00 98.19 107 PHE A N 1
ATOM 861 C CA . PHE A 1 107 ? 1.986 -8.379 -3.016 1.00 98.19 107 PHE A CA 1
ATOM 862 C C . PHE A 1 107 ? 1.775 -8.306 -4.532 1.00 98.19 107 PHE A C 1
ATOM 864 O O . PHE A 1 107 ? 2.751 -8.338 -5.281 1.00 98.19 107 PHE A O 1
ATOM 871 N N . ASP A 1 108 ? 0.528 -8.119 -4.963 1.00 97.88 108 ASP A N 1
ATOM 872 C CA . ASP A 1 108 ? 0.155 -8.007 -6.372 1.00 97.88 108 ASP A CA 1
ATOM 873 C C . ASP A 1 108 ? 0.799 -6.768 -7.011 1.00 97.88 108 ASP A C 1
ATOM 875 O O . ASP A 1 108 ? 1.442 -6.878 -8.054 1.00 97.88 108 ASP A O 1
ATOM 879 N N . LEU A 1 109 ? 0.747 -5.605 -6.345 1.00 98.12 109 LEU A N 1
ATOM 880 C CA . LEU A 1 109 ? 1.421 -4.391 -6.819 1.00 98.12 109 LEU A CA 1
ATOM 881 C C . LEU A 1 109 ? 2.929 -4.587 -6.958 1.00 98.12 109 LEU A C 1
ATOM 883 O O . LEU A 1 109 ? 3.524 -4.118 -7.923 1.00 98.12 109 LEU A O 1
ATOM 887 N N . LYS A 1 110 ? 3.564 -5.264 -5.997 1.00 98.12 110 LYS A N 1
ATOM 888 C CA . LYS A 1 110 ? 5.003 -5.528 -6.050 1.00 98.12 110 LYS A CA 1
ATOM 889 C C . LYS A 1 110 ? 5.353 -6.465 -7.207 1.00 98.12 110 LYS A C 1
ATOM 891 O O . LYS A 1 110 ? 6.383 -6.271 -7.849 1.00 98.12 110 LYS A O 1
ATOM 896 N N . ALA A 1 111 ? 4.509 -7.457 -7.482 1.00 98.00 111 ALA A N 1
ATOM 897 C CA . ALA A 1 111 ? 4.679 -8.342 -8.625 1.00 98.00 111 ALA A CA 1
ATOM 898 C C . ALA A 1 111 ? 4.550 -7.576 -9.950 1.00 98.00 111 ALA A C 1
ATOM 900 O O . ALA A 1 111 ? 5.423 -7.705 -10.805 1.00 98.00 111 ALA A O 1
ATOM 901 N N . GLU A 1 112 ? 3.522 -6.737 -10.101 1.00 98.00 112 GLU A N 1
ATOM 902 C CA . GLU A 1 112 ? 3.337 -5.900 -11.294 1.00 98.00 112 GLU A CA 1
ATOM 903 C C . GLU A 1 112 ? 4.470 -4.885 -11.472 1.00 98.00 112 GLU A C 1
ATOM 905 O O . GLU A 1 112 ? 5.019 -4.756 -12.563 1.00 98.00 112 GLU A O 1
ATOM 910 N N . TYR A 1 113 ? 4.901 -4.227 -10.395 1.00 97.62 113 TYR A N 1
ATOM 911 C CA . TYR A 1 113 ? 6.043 -3.314 -10.422 1.00 97.62 113 TYR A CA 1
ATOM 912 C C . TYR A 1 113 ? 7.315 -4.001 -10.933 1.00 97.62 113 TYR A C 1
ATOM 914 O O . TYR A 1 113 ? 7.995 -3.474 -11.811 1.00 97.62 113 TYR A O 1
ATOM 922 N N . ASN A 1 114 ? 7.609 -5.206 -10.436 1.00 97.94 114 ASN A N 1
ATOM 923 C CA . ASN A 1 114 ? 8.766 -5.973 -10.889 1.00 97.94 114 ASN A CA 1
ATOM 924 C C . ASN A 1 114 ? 8.648 -6.382 -12.364 1.00 97.94 114 ASN A C 1
ATOM 926 O O . ASN A 1 114 ? 9.630 -6.275 -13.089 1.00 97.94 114 ASN A O 1
ATOM 930 N N . LYS A 1 115 ? 7.460 -6.797 -12.827 1.00 98.00 115 LYS A N 1
ATOM 931 C CA . LYS A 1 115 ? 7.230 -7.104 -14.250 1.00 98.00 115 LYS A CA 1
ATOM 932 C C . LYS A 1 115 ? 7.488 -5.887 -15.136 1.00 98.00 115 LYS A C 1
ATOM 934 O O . LYS A 1 115 ? 8.137 -6.015 -16.169 1.00 98.00 115 LYS A O 1
ATOM 939 N N . VAL A 1 116 ? 7.002 -4.713 -14.728 1.00 98.12 116 VAL A N 1
ATOM 940 C CA . VAL A 1 116 ? 7.204 -3.460 -15.468 1.00 98.12 116 VAL A CA 1
ATOM 941 C C . VAL A 1 116 ? 8.680 -3.076 -15.510 1.00 98.12 116 VAL A C 1
ATOM 943 O O . VAL A 1 116 ? 9.153 -2.654 -16.562 1.00 98.12 116 VAL A O 1
ATOM 946 N N . ILE A 1 117 ? 9.419 -3.243 -14.408 1.00 98.06 117 ILE A N 1
ATOM 947 C CA . ILE A 1 117 ? 10.874 -3.036 -14.405 1.00 98.06 117 ILE A CA 1
ATOM 948 C C . ILE A 1 117 ? 11.546 -3.971 -15.403 1.00 98.06 117 ILE A C 1
ATOM 950 O O . ILE A 1 117 ? 12.273 -3.489 -16.261 1.00 98.06 117 ILE A O 1
ATOM 954 N N . SER A 1 118 ? 11.268 -5.276 -15.343 1.00 97.94 118 SER A N 1
ATOM 955 C CA . SER A 1 118 ? 11.894 -6.241 -16.252 1.00 97.94 118 SER A CA 1
ATOM 956 C C . SER A 1 118 ? 11.597 -5.929 -17.719 1.00 97.94 118 SER A C 1
ATOM 958 O O . SER A 1 118 ? 12.520 -5.879 -18.522 1.00 97.94 118 SER A O 1
ATOM 960 N N . ALA A 1 119 ? 10.343 -5.621 -18.059 1.00 98.12 119 ALA A N 1
ATOM 961 C CA . ALA A 1 119 ? 9.970 -5.234 -19.420 1.00 98.12 119 ALA A CA 1
ATOM 962 C C . ALA A 1 119 ? 10.662 -3.934 -19.871 1.00 98.12 119 ALA A C 1
ATOM 964 O O . ALA A 1 119 ? 11.034 -3.784 -21.035 1.00 98.12 119 ALA A O 1
ATOM 965 N N . LYS A 1 120 ? 10.845 -2.977 -18.955 1.00 98.19 120 LYS A N 1
ATOM 966 C CA . LYS A 1 120 ? 11.573 -1.738 -19.239 1.00 98.19 120 LYS A CA 1
ATOM 967 C C . LYS A 1 120 ? 13.058 -2.011 -19.482 1.00 98.19 120 LYS A C 1
ATOM 969 O O . LYS A 1 120 ? 13.614 -1.432 -20.409 1.00 98.19 120 LYS A O 1
ATOM 974 N N . ASP A 1 121 ? 13.681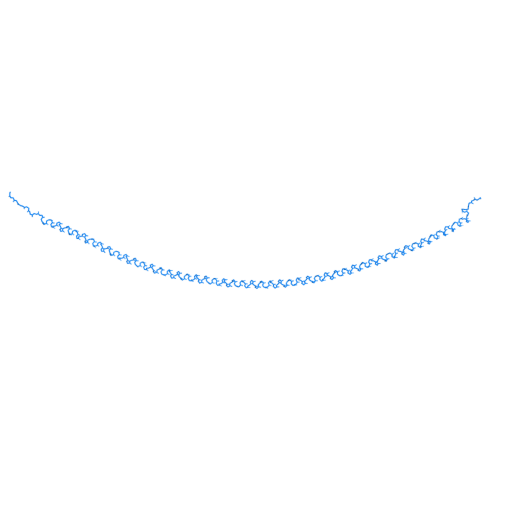 -2.861 -18.675 1.00 98.25 121 ASP A N 1
ATOM 975 C CA . ASP A 1 121 ? 15.096 -3.211 -18.814 1.00 98.25 121 ASP A CA 1
ATOM 976 C C . ASP A 1 121 ? 15.352 -3.972 -20.125 1.00 98.25 121 ASP A C 1
ATOM 978 O O . ASP A 1 121 ? 16.316 -3.677 -20.828 1.00 98.25 121 ASP A O 1
ATOM 982 N N . GLU A 1 122 ? 14.451 -4.881 -20.513 1.00 97.88 122 GLU A N 1
ATOM 983 C CA . GLU A 1 122 ? 14.478 -5.542 -21.826 1.00 97.88 122 GLU A CA 1
ATOM 984 C C . GLU A 1 122 ? 14.415 -4.522 -22.970 1.00 97.88 122 GLU A C 1
ATOM 986 O O . GLU A 1 122 ? 15.250 -4.549 -23.873 1.00 97.88 122 GLU A O 1
ATOM 991 N N . LEU A 1 123 ? 13.485 -3.565 -22.898 1.00 98.19 123 LEU A N 1
ATOM 992 C CA . LEU A 1 123 ? 13.343 -2.529 -23.919 1.00 98.19 123 LEU A CA 1
ATOM 993 C C . LEU A 1 123 ? 14.562 -1.600 -23.984 1.00 98.19 123 LEU A C 1
ATOM 995 O O . LEU A 1 123 ? 14.953 -1.187 -25.075 1.00 98.19 123 LEU A O 1
ATOM 999 N N . ILE A 1 124 ? 15.171 -1.267 -22.843 1.00 98.06 124 ILE A N 1
ATOM 1000 C CA . ILE A 1 124 ? 16.421 -0.496 -22.803 1.00 98.06 124 ILE A CA 1
ATOM 1001 C C . ILE A 1 124 ? 17.528 -1.268 -23.524 1.00 98.06 124 ILE A C 1
ATOM 1003 O O . ILE A 1 124 ? 18.145 -0.715 -24.430 1.00 98.06 124 ILE A O 1
ATOM 1007 N N . ASN A 1 125 ? 17.710 -2.551 -23.206 1.00 98.00 125 ASN A N 1
ATOM 1008 C CA . ASN A 1 125 ? 18.734 -3.383 -23.838 1.00 98.00 125 ASN A CA 1
ATOM 1009 C C . ASN A 1 125 ? 18.535 -3.483 -25.359 1.00 98.00 125 ASN A C 1
ATOM 1011 O O . ASN A 1 125 ? 19.485 -3.304 -26.119 1.00 98.00 125 ASN A O 1
ATOM 1015 N N . GLU A 1 126 ? 17.300 -3.693 -25.829 1.00 98.12 126 GLU A N 1
ATOM 1016 C CA . GLU A 1 126 ? 16.997 -3.709 -27.266 1.00 98.12 126 GLU A CA 1
ATOM 1017 C C . GLU A 1 126 ? 17.345 -2.381 -27.952 1.00 98.12 126 GLU A C 1
ATOM 1019 O O . GLU A 1 126 ? 17.812 -2.358 -29.096 1.00 98.12 126 GLU A O 1
ATOM 1024 N N . LYS A 1 127 ? 17.093 -1.256 -27.274 1.00 98.06 127 LYS A N 1
ATOM 1025 C CA . LYS A 1 127 ? 17.391 0.076 -27.806 1.00 98.06 127 LYS A CA 1
ATOM 1026 C C . LYS A 1 127 ? 18.885 0.356 -27.819 1.00 98.06 127 LYS A C 1
ATOM 1028 O O . LYS A 1 127 ? 19.368 0.860 -28.830 1.00 98.06 127 LYS A O 1
ATOM 1033 N N . ASP A 1 128 ? 19.609 -0.035 -26.782 1.00 98.38 128 ASP A N 1
ATOM 1034 C CA . ASP A 1 128 ? 21.064 0.089 -26.726 1.00 98.38 128 ASP A CA 1
ATOM 1035 C C . ASP A 1 128 ? 21.735 -0.762 -27.815 1.00 98.38 128 ASP A C 1
ATOM 1037 O O . ASP A 1 128 ? 22.638 -0.289 -28.507 1.00 98.38 128 ASP A O 1
ATOM 1041 N N . GLU A 1 129 ? 21.235 -1.974 -28.079 1.00 98.06 129 GLU A N 1
ATOM 1042 C CA . GLU A 1 129 ? 21.701 -2.786 -29.209 1.00 98.06 129 GLU A CA 1
ATOM 1043 C C . GLU A 1 129 ? 21.434 -2.122 -30.568 1.00 98.06 129 GLU A C 1
ATOM 1045 O O . GLU A 1 129 ? 22.263 -2.202 -31.480 1.00 98.06 129 GLU A O 1
ATOM 1050 N N . GLN A 1 130 ? 20.271 -1.485 -30.739 1.00 98.25 130 GLN A N 1
ATOM 1051 C CA . GLN A 1 130 ? 19.947 -0.741 -31.960 1.00 98.25 130 GLN A CA 1
ATOM 1052 C C . GLN A 1 130 ? 20.873 0.463 -32.138 1.00 98.25 130 GLN A C 1
ATOM 1054 O O . GLN A 1 130 ? 21.360 0.687 -33.248 1.00 98.25 130 GLN A O 1
ATOM 1059 N N . ILE A 1 131 ? 21.145 1.202 -31.060 1.00 97.94 131 ILE A N 1
ATOM 1060 C CA . ILE A 1 131 ? 22.082 2.328 -31.058 1.00 97.94 131 ILE A CA 1
ATOM 1061 C C . ILE A 1 131 ? 23.472 1.839 -31.467 1.00 97.94 131 ILE A C 1
ATOM 1063 O O . ILE A 1 131 ? 24.014 2.345 -32.446 1.00 97.94 131 ILE A O 1
ATOM 1067 N N . ALA A 1 132 ? 23.994 0.786 -30.835 1.00 98.00 132 ALA A N 1
ATOM 1068 C CA . ALA A 1 132 ? 25.314 0.243 -31.154 1.00 98.00 132 ALA A CA 1
ATOM 1069 C C . ALA A 1 132 ? 25.434 -0.209 -32.625 1.00 98.00 132 ALA A C 1
ATOM 1071 O O . ALA A 1 132 ? 26.444 0.044 -33.289 1.00 98.00 132 ALA A O 1
ATOM 1072 N N . LYS A 1 133 ? 24.388 -0.845 -33.176 1.00 97.94 133 LYS A N 1
ATOM 1073 C CA . LYS A 1 133 ? 24.339 -1.231 -34.601 1.00 97.94 133 LYS A CA 1
ATOM 1074 C C . LYS A 1 133 ? 24.376 -0.011 -35.522 1.00 97.94 133 LYS A C 1
ATOM 1076 O O . LYS A 1 133 ? 25.108 -0.018 -36.512 1.00 97.94 133 LYS A O 1
ATOM 1081 N N . LEU A 1 134 ? 23.598 1.025 -35.209 1.00 98.06 134 LEU A N 1
ATOM 1082 C CA . LEU A 1 134 ? 23.555 2.258 -35.996 1.00 98.06 134 LEU A CA 1
ATOM 1083 C C . LEU A 1 134 ? 24.875 3.030 -35.919 1.00 98.06 134 LEU A C 1
ATOM 1085 O O . LEU A 1 134 ? 25.351 3.508 -36.945 1.00 98.06 134 LEU A O 1
ATOM 1089 N N . GLU A 1 135 ? 25.497 3.101 -34.745 1.00 98.00 135 GLU A N 1
ATOM 1090 C CA . GLU A 1 135 ? 26.805 3.730 -34.552 1.00 98.00 135 GLU A CA 1
ATOM 1091 C C . GLU A 1 135 ? 27.893 3.024 -35.365 1.00 98.00 135 GLU A C 1
ATOM 1093 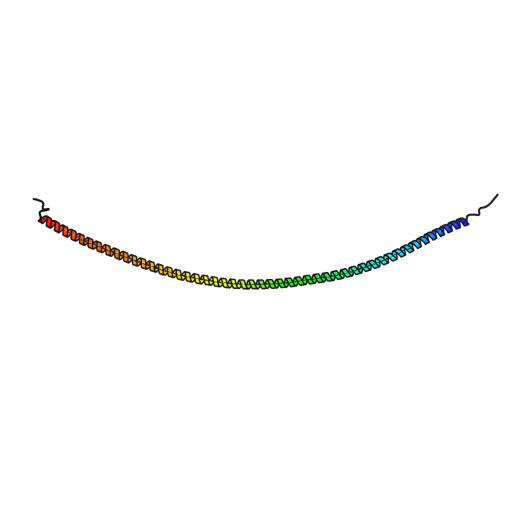O O . GLU A 1 135 ? 28.642 3.677 -36.092 1.00 98.00 135 GLU A O 1
ATOM 1098 N N . SER A 1 136 ? 27.937 1.689 -35.322 1.00 97.69 136 SER A N 1
ATOM 1099 C CA . SER A 1 136 ? 28.871 0.900 -36.133 1.00 97.69 136 SER A CA 1
ATOM 1100 C C . SER A 1 136 ? 28.650 1.118 -37.634 1.00 97.69 136 SER A C 1
ATOM 1102 O O . SER A 1 136 ? 29.607 1.297 -38.395 1.00 97.69 136 SER A O 1
ATOM 1104 N N . HIS A 1 137 ? 27.390 1.164 -38.075 1.00 97.81 137 HIS A N 1
ATOM 1105 C CA . HIS A 1 137 ? 27.067 1.436 -39.472 1.00 97.81 137 HIS A CA 1
ATOM 1106 C C . HIS A 1 137 ? 27.498 2.845 -39.901 1.00 97.81 137 HIS A C 1
ATOM 1108 O O . HIS A 1 137 ? 28.090 3.006 -40.969 1.00 97.81 137 HIS A O 1
ATOM 1114 N N . LEU A 1 138 ? 27.266 3.854 -39.057 1.00 97.56 138 LEU A N 1
ATOM 1115 C CA . LEU A 1 138 ? 27.668 5.236 -39.314 1.00 97.56 138 LEU A CA 1
ATOM 1116 C C . LEU A 1 138 ? 29.191 5.359 -39.407 1.00 97.56 138 LEU A C 1
ATOM 1118 O O . LEU A 1 138 ? 29.689 5.982 -40.341 1.00 97.56 138 LEU A O 1
ATOM 1122 N N . GLN A 1 139 ? 29.935 4.713 -38.508 1.00 97.56 139 GLN A N 1
ATOM 1123 C CA . GLN A 1 139 ? 31.400 4.662 -38.572 1.00 97.56 139 GLN A CA 1
ATOM 1124 C C . GLN A 1 139 ? 31.894 4.010 -39.870 1.00 97.56 139 GLN A C 1
ATOM 1126 O O . GLN A 1 139 ? 32.814 4.520 -40.508 1.00 97.56 139 GLN A O 1
ATOM 1131 N N . SER A 1 140 ? 31.257 2.918 -40.304 1.00 97.56 140 SER A N 1
ATOM 1132 C CA . SER A 1 140 ? 31.590 2.270 -41.577 1.00 97.56 140 SER A CA 1
ATOM 1133 C C . SER A 1 140 ? 31.340 3.193 -42.772 1.00 97.56 140 SER A C 1
ATOM 1135 O O . SER A 1 140 ? 32.206 3.329 -43.636 1.00 97.56 140 SER A O 1
ATOM 1137 N N . LEU A 1 141 ? 30.182 3.858 -42.810 1.00 97.44 141 LEU A N 1
ATOM 1138 C CA . LEU A 1 141 ? 29.849 4.822 -43.860 1.00 97.44 141 LEU A CA 1
ATOM 1139 C C . LEU A 1 141 ? 30.815 6.008 -43.868 1.00 97.44 141 LEU A C 1
ATOM 1141 O O . LEU A 1 141 ? 31.236 6.436 -44.940 1.00 97.44 141 LEU A O 1
ATOM 1145 N N . HIS A 1 142 ? 31.194 6.510 -42.692 1.00 97.19 142 HIS A N 1
ATOM 1146 C CA . HIS A 1 142 ? 32.166 7.588 -42.562 1.00 97.19 142 HIS A CA 1
ATOM 1147 C C . HIS A 1 142 ? 33.510 7.201 -43.186 1.00 97.19 142 HIS A C 1
ATOM 1149 O O . HIS A 1 142 ? 34.010 7.930 -44.039 1.00 97.19 142 HIS A O 1
ATOM 1155 N N . PHE A 1 143 ? 34.033 6.015 -42.859 1.00 96.75 143 PHE A N 1
ATOM 1156 C CA . PHE A 1 143 ? 35.282 5.514 -43.438 1.00 96.75 143 PHE A CA 1
ATOM 1157 C C . PHE A 1 143 ? 35.193 5.322 -44.960 1.00 96.75 143 PHE A C 1
ATOM 1159 O O . PHE A 1 143 ? 36.120 5.655 -45.698 1.00 96.75 143 PHE A O 1
ATOM 1166 N N . GLN A 1 144 ? 34.067 4.802 -45.461 1.00 97.06 144 GLN A N 1
ATOM 1167 C CA . GLN A 1 144 ? 33.853 4.659 -46.905 1.00 97.06 144 GLN A CA 1
ATOM 1168 C C . GLN A 1 144 ? 33.840 6.016 -47.613 1.00 97.06 144 GLN A C 1
ATOM 1170 O O . GLN A 1 144 ? 34.447 6.157 -48.673 1.00 97.06 144 GLN A O 1
ATOM 1175 N N . LEU A 1 145 ? 33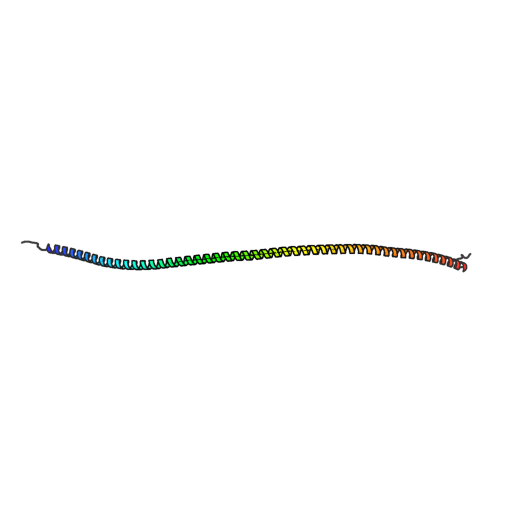.167 7.009 -47.029 1.00 97.12 145 LEU A N 1
ATOM 1176 C CA . LEU A 1 145 ? 33.084 8.352 -47.588 1.00 97.12 145 LEU A CA 1
ATOM 1177 C C . LEU A 1 145 ? 34.446 9.051 -47.570 1.00 97.12 145 LEU A C 1
ATOM 1179 O O . LEU A 1 145 ? 34.836 9.630 -48.580 1.00 97.12 145 LEU A O 1
ATOM 1183 N N . GLU A 1 146 ? 35.192 8.940 -46.471 1.00 96.94 146 GLU A N 1
ATOM 1184 C CA . GLU A 1 146 ? 36.561 9.450 -46.366 1.00 96.94 146 GLU A CA 1
ATOM 1185 C C . GLU A 1 146 ? 37.458 8.852 -47.456 1.00 96.94 146 GLU A C 1
ATOM 1187 O O . GLU A 1 146 ? 38.134 9.589 -48.175 1.00 96.94 146 GLU A O 1
ATOM 1192 N N . ARG A 1 147 ? 37.383 7.532 -47.674 1.00 96.62 147 ARG A N 1
ATOM 1193 C CA . ARG A 1 147 ? 38.136 6.866 -48.744 1.00 96.62 147 ARG A CA 1
ATOM 1194 C C . ARG A 1 147 ? 37.765 7.390 -50.130 1.00 96.62 147 ARG A C 1
ATOM 1196 O O . ARG A 1 147 ? 38.654 7.674 -50.926 1.00 96.62 147 ARG A O 1
ATOM 1203 N N . VAL A 1 148 ? 36.473 7.543 -50.424 1.00 97.75 148 VAL A N 1
ATOM 1204 C CA . VAL A 1 148 ? 36.014 8.081 -51.717 1.00 97.75 148 VAL A CA 1
ATOM 1205 C C . VAL A 1 148 ? 36.525 9.506 -51.931 1.00 97.75 148 VAL A C 1
ATOM 1207 O O . VAL A 1 148 ? 36.986 9.828 -53.025 1.00 97.75 148 VAL A O 1
ATOM 1210 N N . VAL A 1 149 ? 36.480 10.353 -50.899 1.00 97.50 149 VAL A N 1
ATOM 1211 C CA . VAL A 1 149 ? 36.981 11.732 -50.974 1.00 97.50 149 VAL A CA 1
ATOM 1212 C C . VAL A 1 149 ? 38.489 11.757 -51.235 1.00 97.50 149 VAL A C 1
ATOM 1214 O O . VAL A 1 149 ? 38.929 12.500 -52.112 1.00 97.50 149 VAL A O 1
ATOM 1217 N N . LEU A 1 150 ? 39.269 10.920 -50.543 1.00 97.38 150 LEU A N 1
ATOM 1218 C CA . LEU A 1 150 ? 40.713 10.801 -50.767 1.00 97.38 150 LEU A CA 1
ATOM 1219 C C . LEU A 1 150 ? 41.030 10.321 -52.190 1.00 97.38 150 LEU A C 1
ATOM 1221 O O . LEU A 1 150 ? 41.803 10.966 -52.893 1.00 97.38 150 LEU A O 1
ATOM 1225 N N . GLU A 1 151 ? 40.363 9.268 -52.668 1.00 97.00 151 GLU A N 1
ATOM 1226 C CA . GLU A 1 151 ? 40.534 8.776 -54.042 1.00 97.00 151 GLU A CA 1
ATOM 1227 C C . GLU A 1 151 ? 40.177 9.843 -55.093 1.00 97.00 151 GLU A C 1
ATOM 1229 O O . GLU A 1 151 ? 40.793 9.913 -56.161 1.00 97.00 151 GLU A O 1
ATOM 1234 N N . MET A 1 152 ? 39.157 10.669 -54.833 1.00 97.19 152 MET A N 1
ATOM 1235 C CA . MET A 1 152 ? 38.792 11.783 -55.711 1.00 97.19 152 MET A CA 1
ATOM 1236 C C . MET A 1 152 ? 39.859 12.880 -55.706 1.00 97.19 152 MET A C 1
ATOM 1238 O O . MET A 1 152 ? 40.195 13.388 -56.778 1.00 97.19 152 MET A O 1
ATOM 1242 N N . ALA A 1 153 ? 40.404 13.222 -54.536 1.00 97.06 153 ALA A N 1
ATOM 1243 C CA . ALA A 1 153 ? 41.474 14.205 -54.401 1.00 97.06 153 ALA A CA 1
ATOM 1244 C C . ALA A 1 153 ? 42.747 13.754 -55.138 1.00 97.06 153 ALA A C 1
ATOM 1246 O O . ALA A 1 153 ? 43.257 14.499 -55.972 1.00 97.06 153 ALA A O 1
ATOM 1247 N N . GLU A 1 154 ? 43.183 12.506 -54.945 1.00 97.06 154 GLU A N 1
ATOM 1248 C CA . GLU A 1 154 ? 44.340 11.929 -55.646 1.00 97.06 154 GLU A CA 1
ATOM 1249 C C . GLU A 1 154 ? 44.143 11.912 -57.172 1.00 97.06 154 GLU A C 1
ATOM 1251 O O . GLU A 1 154 ? 45.045 12.242 -57.949 1.00 97.06 154 GLU A O 1
ATOM 1256 N N . LYS A 1 155 ? 42.940 11.564 -57.650 1.00 96.69 155 LYS A N 1
ATOM 1257 C CA . LYS A 1 155 ? 42.619 11.600 -59.089 1.00 96.69 155 LYS A CA 1
ATOM 1258 C C . LYS A 1 155 ? 42.673 13.014 -59.663 1.00 96.69 155 LYS A C 1
ATOM 1260 O O . LYS A 1 155 ? 43.064 13.173 -60.819 1.00 96.69 155 LYS A O 1
ATOM 1265 N N . LEU A 1 156 ? 42.253 14.022 -58.901 1.00 97.06 156 LEU A N 1
ATOM 1266 C CA . LEU A 1 156 ? 42.339 15.419 -59.322 1.00 97.06 156 LEU A CA 1
ATOM 1267 C C . LEU A 1 156 ? 43.791 15.898 -59.343 1.00 97.06 156 LEU A C 1
ATOM 1269 O O . LEU A 1 156 ? 44.217 16.451 -60.353 1.00 97.06 156 LEU A O 1
ATOM 1273 N N . GLU A 1 157 ? 44.560 15.624 -58.292 1.00 96.69 157 GLU A N 1
ATOM 1274 C CA . GLU A 1 157 ? 45.977 15.987 -58.197 1.00 96.69 157 GLU A CA 1
ATOM 1275 C C . GLU A 1 157 ? 46.794 15.367 -59.338 1.00 96.69 157 GLU A C 1
ATOM 1277 O O . GLU A 1 157 ? 47.499 16.064 -60.065 1.00 96.69 157 GLU A O 1
ATOM 1282 N N . THR A 1 158 ? 46.620 14.066 -59.586 1.00 96.94 158 THR A N 1
ATOM 1283 C CA . THR A 1 158 ? 47.324 13.368 -60.673 1.00 96.94 158 THR A CA 1
ATOM 1284 C C . THR A 1 158 ? 46.937 13.862 -62.068 1.00 96.94 158 THR A C 1
ATOM 1286 O O . THR A 1 158 ? 47.767 13.809 -62.978 1.00 96.94 158 THR A O 1
ATOM 1289 N N . ARG A 1 159 ? 45.697 14.326 -62.279 1.00 96.88 159 ARG A N 1
ATOM 1290 C CA . ARG A 1 159 ? 45.289 14.962 -63.544 1.00 96.88 159 ARG A CA 1
ATOM 1291 C C . ARG A 1 159 ? 45.896 16.349 -63.691 1.00 96.88 159 ARG A C 1
ATOM 1293 O O . ARG A 1 159 ? 46.472 16.621 -64.735 1.00 96.88 159 ARG A O 1
ATOM 1300 N N . LEU A 1 160 ? 45.831 17.173 -62.646 1.00 96.56 160 LEU A N 1
ATOM 1301 C CA . LEU A 1 160 ? 46.425 18.510 -62.646 1.00 96.56 160 LEU A CA 1
ATOM 1302 C C . LEU A 1 160 ? 47.930 18.457 -62.915 1.00 96.56 160 LEU A C 1
ATOM 1304 O O . LEU A 1 160 ? 48.429 19.242 -63.713 1.00 96.56 160 LEU A O 1
ATOM 1308 N N . GLU A 1 161 ? 48.646 17.502 -62.321 1.00 96.31 161 GLU A N 1
ATOM 1309 C CA . GLU A 1 161 ? 50.080 17.334 -62.561 1.00 96.31 161 GLU A CA 1
ATOM 1310 C C . GLU A 1 161 ? 50.376 16.893 -64.004 1.00 96.31 161 GLU A C 1
ATOM 1312 O O . GLU A 1 161 ? 51.315 17.382 -64.632 1.00 96.31 161 GLU A O 1
ATOM 1317 N N . LYS A 1 162 ? 49.545 16.014 -64.581 1.00 96.31 162 LYS A N 1
ATOM 1318 C CA . LYS A 1 162 ? 49.662 15.639 -66.000 1.00 96.31 162 LYS A CA 1
ATOM 1319 C C . LYS A 1 162 ? 49.411 16.828 -66.922 1.00 96.31 1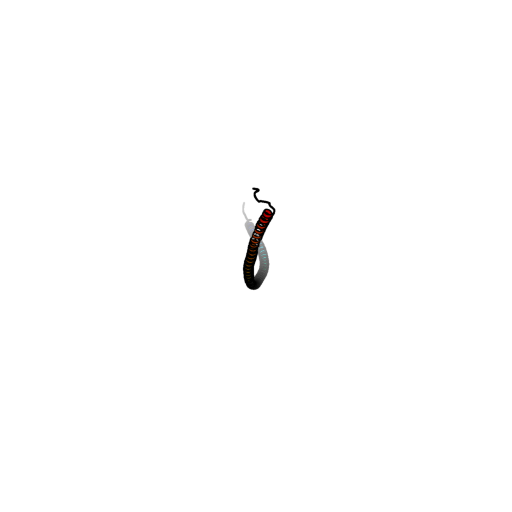62 LYS A C 1
ATOM 1321 O O . LYS A 1 162 ? 50.209 17.045 -67.831 1.00 96.31 162 LYS A O 1
ATOM 1326 N N . ASP A 1 163 ? 48.347 17.588 -66.681 1.00 96.50 163 ASP A N 1
ATOM 1327 C CA . ASP A 1 163 ? 48.002 18.770 -67.475 1.00 96.50 163 ASP A CA 1
ATOM 1328 C C . ASP A 1 163 ? 49.105 19.834 -67.364 1.00 96.50 163 ASP A C 1
ATOM 1330 O O . ASP A 1 163 ? 49.546 20.372 -68.380 1.00 96.50 163 ASP A O 1
ATOM 1334 N N . ARG A 1 164 ? 49.656 20.050 -66.158 1.00 96.56 164 ARG A N 1
ATOM 1335 C CA . ARG A 1 164 ? 50.815 20.924 -65.917 1.00 96.56 164 ARG A CA 1
ATOM 1336 C C . ARG A 1 164 ? 52.017 20.520 -66.770 1.00 96.56 164 ARG A C 1
ATOM 1338 O O . ARG A 1 164 ? 52.605 21.374 -67.428 1.00 96.56 164 ARG A O 1
ATOM 1345 N N . LEU A 1 165 ? 52.372 19.233 -66.784 1.00 96.25 165 LEU A N 1
ATOM 1346 C CA . LEU A 1 165 ? 53.491 18.715 -67.581 1.00 96.25 165 LEU A CA 1
ATOM 1347 C C . LEU A 1 165 ? 53.255 18.853 -69.092 1.00 96.25 165 LEU A C 1
ATOM 1349 O O . LEU A 1 165 ? 54.210 19.053 -69.845 1.00 96.25 165 LEU A O 1
ATOM 1353 N N . VAL A 1 166 ? 52.007 18.726 -69.553 1.00 96.50 166 VAL A N 1
ATOM 1354 C CA . VAL A 1 166 ? 51.642 18.964 -70.959 1.00 96.50 166 VAL A CA 1
ATOM 1355 C C . VAL A 1 166 ? 51.825 20.438 -71.306 1.00 96.50 166 VAL A C 1
ATOM 1357 O O . VAL A 1 166 ? 52.547 20.738 -72.255 1.00 96.50 166 VAL A O 1
ATOM 1360 N N . TRP A 1 167 ? 51.273 21.352 -70.506 1.00 96.00 167 TRP A N 1
ATOM 1361 C CA . TRP A 1 167 ? 51.422 22.794 -70.724 1.00 96.00 167 TRP A CA 1
ATOM 1362 C C . TRP A 1 167 ? 52.875 23.255 -70.658 1.00 96.00 167 TRP A C 1
ATOM 1364 O O . TRP A 1 167 ? 53.281 24.109 -71.439 1.00 96.00 167 TRP A O 1
ATOM 1374 N N . GLU A 1 168 ? 53.682 22.676 -69.770 1.00 95.62 168 GLU A N 1
ATOM 1375 C CA . GLU A 1 168 ? 55.113 22.962 -69.678 1.00 95.62 168 GLU A CA 1
ATOM 1376 C C . GLU A 1 168 ? 55.838 22.572 -70.978 1.00 95.62 168 GLU A C 1
ATOM 1378 O O . GLU A 1 168 ? 56.573 23.380 -71.549 1.00 95.62 168 GLU A O 1
ATOM 1383 N N . LYS A 1 169 ? 55.561 21.379 -71.523 1.00 95.88 169 LYS A N 1
ATOM 1384 C CA . LYS A 1 169 ? 56.104 20.946 -72.824 1.00 95.88 169 LYS A CA 1
ATOM 1385 C C . LYS A 1 169 ? 55.625 21.821 -73.980 1.00 95.88 169 LYS A C 1
ATOM 1387 O O . LYS A 1 169 ? 56.431 22.172 -74.840 1.00 95.88 169 LYS A O 1
ATOM 1392 N N . GLU A 1 170 ? 54.340 22.165 -74.014 1.00 95.06 170 GLU A N 1
ATOM 1393 C CA . GLU A 1 170 ? 53.765 23.046 -75.036 1.00 95.06 170 GLU A CA 1
ATOM 1394 C C . GLU A 1 170 ? 54.383 24.448 -74.978 1.00 95.06 170 GLU A C 1
ATOM 1396 O O . GLU A 1 170 ? 54.744 25.001 -76.017 1.00 95.06 170 GLU A O 1
ATOM 1401 N N . ALA A 1 171 ? 54.588 24.994 -73.776 1.00 94.62 171 ALA A N 1
ATOM 1402 C CA . ALA A 1 171 ? 55.243 26.278 -73.565 1.00 94.62 171 ALA A CA 1
ATOM 1403 C C . ALA A 1 171 ? 56.710 26.253 -74.018 1.00 94.62 171 ALA A C 1
ATOM 1405 O O . ALA A 1 171 ? 57.143 27.171 -74.719 1.00 94.62 171 ALA A O 1
ATOM 1406 N N . TYR A 1 172 ? 57.464 25.196 -73.690 1.00 94.56 172 TYR A N 1
ATOM 1407 C CA . TYR A 1 172 ? 58.834 25.019 -74.182 1.00 94.56 172 TYR A CA 1
ATOM 1408 C C . TYR A 1 172 ? 58.882 24.916 -75.710 1.00 94.56 172 TYR A C 1
ATOM 1410 O O . TYR A 1 172 ? 59.663 25.623 -76.348 1.00 94.56 172 TYR A O 1
ATOM 1418 N N . ALA A 1 173 ? 58.011 24.105 -76.316 1.00 93.38 173 ALA A N 1
ATOM 1419 C CA . ALA A 1 173 ? 57.935 23.959 -77.769 1.00 93.38 173 ALA A CA 1
ATOM 1420 C C . ALA A 1 173 ? 57.562 25.281 -78.463 1.00 93.38 173 ALA A C 1
ATOM 1422 O O . ALA A 1 173 ? 58.157 25.650 -79.481 1.00 93.38 173 ALA A O 1
ATOM 1423 N N . PHE A 1 174 ? 56.609 26.028 -77.899 1.00 93.56 174 PHE A N 1
ATOM 1424 C CA . PHE A 1 174 ? 56.230 27.351 -78.383 1.00 93.56 174 PHE A CA 1
ATOM 1425 C C . PHE A 1 174 ? 57.385 28.351 -78.270 1.00 93.56 174 PHE A C 1
ATOM 1427 O O . PHE A 1 174 ? 57.646 29.088 -79.224 1.00 93.56 174 PHE A O 1
ATOM 1434 N N . HIS A 1 175 ? 58.100 28.363 -77.140 1.00 92.88 175 HIS A N 1
ATOM 1435 C CA . HIS A 1 175 ? 59.264 29.220 -76.935 1.00 92.88 175 HIS A CA 1
ATOM 1436 C C . HIS A 1 175 ? 60.363 28.915 -77.958 1.00 92.88 175 HIS A C 1
ATOM 1438 O O . HIS A 1 175 ? 60.808 29.825 -78.655 1.00 92.88 175 HIS A O 1
ATOM 1444 N N . GLU A 1 176 ? 60.745 27.646 -78.127 1.00 92.31 176 GLU A N 1
ATOM 1445 C CA . GLU A 1 176 ? 61.745 27.243 -79.121 1.00 92.31 176 GLU A CA 1
ATOM 1446 C C . GLU A 1 176 ? 61.340 27.631 -80.547 1.00 92.31 176 GLU A C 1
ATOM 1448 O O . GLU A 1 176 ? 62.157 28.146 -81.316 1.00 92.31 176 GLU A O 1
ATOM 1453 N N . SER A 1 177 ? 60.078 27.389 -80.913 1.00 92.19 177 SER A N 1
ATOM 1454 C CA . SER A 1 177 ? 59.542 27.773 -82.220 1.00 92.19 177 SER A CA 1
ATOM 1455 C C . SER A 1 177 ? 59.602 29.290 -82.419 1.00 92.19 177 SER A C 1
ATOM 1457 O O . SER A 1 177 ? 60.066 29.765 -83.456 1.00 92.19 177 SER A O 1
ATOM 1459 N N . SER A 1 178 ? 59.200 30.059 -81.408 1.00 89.50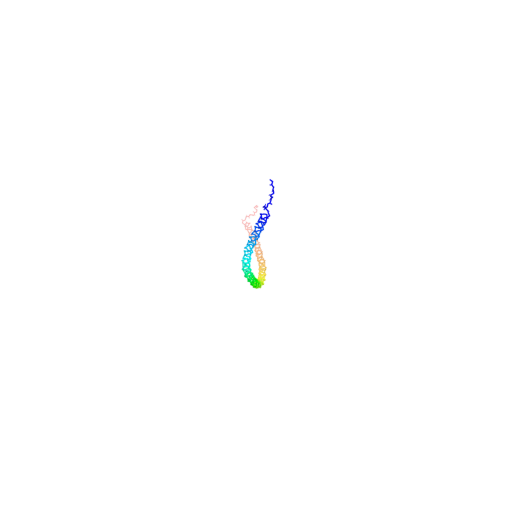 178 SER A N 1
ATOM 1460 C CA . SER A 1 178 ? 59.221 31.524 -81.436 1.00 89.50 178 SER A CA 1
ATOM 1461 C C . SER A 1 178 ? 60.643 32.073 -81.548 1.00 89.50 178 SER A C 1
ATOM 1463 O O . SER A 1 178 ? 60.886 32.953 -82.371 1.00 89.50 178 SER A O 1
ATOM 1465 N N . VAL A 1 179 ? 61.605 31.520 -80.799 1.00 89.00 179 VAL A N 1
ATOM 1466 C CA . VAL A 1 179 ? 63.030 31.881 -80.898 1.00 89.00 179 VAL A CA 1
ATOM 1467 C C . VAL A 1 179 ? 63.556 31.619 -82.309 1.00 89.00 179 VAL A C 1
ATOM 1469 O O . VAL A 1 179 ? 64.173 32.503 -82.899 1.00 89.00 179 VAL A O 1
ATOM 1472 N N . LYS A 1 180 ? 63.263 30.451 -82.896 1.00 87.81 180 LYS A N 1
ATOM 1473 C CA . LYS A 1 180 ? 63.661 30.129 -84.280 1.00 87.81 180 LYS A CA 1
ATOM 1474 C C . LYS A 1 180 ? 63.057 31.101 -85.298 1.00 87.81 180 LYS A C 1
ATOM 1476 O O . LYS A 1 180 ? 63.731 31.477 -86.255 1.00 87.81 180 LYS A O 1
ATOM 1481 N N . ILE A 1 181 ? 61.797 31.501 -85.125 1.00 88.00 181 ILE A N 1
ATOM 1482 C CA . ILE A 1 181 ? 61.137 32.484 -85.999 1.00 88.00 181 ILE A CA 1
ATOM 1483 C C . ILE A 1 181 ? 61.794 33.861 -85.853 1.00 88.00 181 ILE A C 1
ATOM 1485 O O . ILE A 1 181 ? 62.130 34.477 -86.861 1.00 88.00 181 ILE A O 1
ATOM 1489 N N . LEU A 1 182 ? 62.027 34.324 -84.624 1.00 85.31 182 LEU A N 1
ATOM 1490 C CA . LEU A 1 182 ? 62.689 35.604 -84.359 1.00 85.31 182 LEU A CA 1
ATOM 1491 C C . LEU A 1 182 ? 64.103 35.649 -84.950 1.00 85.31 182 LEU A C 1
ATOM 1493 O O . LEU A 1 182 ? 64.444 36.623 -85.620 1.00 85.31 182 LEU A O 1
ATOM 1497 N N . GLN A 1 183 ? 64.873 34.565 -84.807 1.00 85.00 183 GLN A N 1
ATOM 1498 C CA . GLN A 1 183 ? 66.184 34.414 -85.443 1.00 85.00 183 GLN A CA 1
ATOM 1499 C C . GLN A 1 183 ? 66.097 34.516 -86.973 1.00 85.00 183 GLN A C 1
ATOM 1501 O O . GLN A 1 183 ? 66.893 35.225 -87.583 1.00 85.00 183 GLN A O 1
ATOM 1506 N N . LYS A 1 184 ? 65.110 33.863 -87.609 1.00 84.31 184 LYS A N 1
ATOM 1507 C CA . LYS A 1 184 ? 64.878 33.978 -89.064 1.00 84.31 184 LYS A CA 1
ATOM 1508 C C . LYS A 1 184 ? 64.519 35.399 -89.505 1.00 84.31 184 LYS A C 1
ATOM 1510 O O . LYS A 1 184 ? 64.834 35.775 -90.628 1.00 84.31 184 LYS A O 1
ATOM 1515 N N . LEU A 1 185 ? 63.856 36.168 -88.645 1.00 84.69 185 LEU A N 1
ATOM 1516 C CA . LEU A 1 185 ? 63.471 37.558 -88.899 1.00 84.69 185 LEU A CA 1
ATOM 1517 C C . LEU A 1 185 ? 64.589 38.568 -88.572 1.00 84.69 185 LEU A C 1
ATOM 1519 O O . LEU A 1 185 ? 64.367 39.768 -88.699 1.00 84.69 185 LEU A O 1
ATOM 1523 N N . GLY A 1 186 ? 65.782 38.109 -88.173 1.00 77.50 186 GLY A N 1
ATOM 1524 C CA . GLY A 1 186 ? 66.943 38.964 -87.894 1.00 77.50 186 GLY A CA 1
ATOM 1525 C C . GLY A 1 186 ? 66.986 39.549 -86.478 1.00 77.50 186 GLY A C 1
ATOM 1526 O O . GLY A 1 186 ? 67.840 40.383 -86.184 1.00 77.50 186 GLY A O 1
ATOM 1527 N N . TYR A 1 187 ? 66.098 39.114 -85.582 1.00 69.31 187 TYR A N 1
ATOM 1528 C CA . TYR A 1 187 ? 66.118 39.505 -84.174 1.00 69.31 187 TYR A CA 1
ATOM 1529 C C . TYR A 1 187 ? 66.940 38.494 -83.357 1.00 69.31 187 TYR A C 1
ATOM 1531 O O . TYR A 1 187 ? 66.684 37.292 -83.398 1.00 69.31 187 TYR A O 1
ATOM 1539 N N . GLY A 1 188 ? 67.924 38.975 -82.589 1.00 65.44 188 GLY A N 1
ATOM 1540 C CA . GLY A 1 188 ? 68.738 38.142 -81.689 1.00 65.44 188 GLY A CA 1
ATOM 1541 C C . GLY A 1 188 ? 69.991 37.506 -82.308 1.00 65.44 188 GLY A C 1
ATOM 1542 O O . GLY A 1 188 ? 70.735 36.835 -81.599 1.00 65.44 188 GLY A O 1
ATOM 1543 N N . THR A 1 189 ? 70.282 37.741 -83.588 1.00 58.44 189 THR A N 1
ATOM 1544 C CA . THR A 1 189 ? 71.644 37.577 -84.115 1.00 58.44 189 THR A CA 1
ATOM 1545 C C . THR A 1 189 ? 72.494 38.721 -83.578 1.00 58.44 189 THR A C 1
ATOM 1547 O O . THR A 1 189 ? 72.185 39.883 -83.841 1.00 58.44 189 THR A O 1
ATOM 1550 N N . THR A 1 190 ? 73.549 38.422 -82.816 1.00 53.94 190 THR A N 1
ATOM 1551 C CA . THR A 1 190 ? 74.588 39.418 -82.528 1.00 53.94 190 THR A CA 1
ATOM 1552 C C . THR A 1 190 ? 75.077 39.975 -83.855 1.00 53.94 190 THR A C 1
ATOM 1554 O O . THR A 1 190 ? 75.599 39.230 -84.683 1.00 53.94 190 THR A O 1
ATOM 1557 N N . PHE A 1 191 ? 74.836 41.269 -84.054 1.00 47.88 191 PHE A N 1
ATOM 1558 C CA . PHE A 1 191 ? 75.390 42.060 -85.141 1.00 47.88 191 PHE A CA 1
ATOM 1559 C C . PHE A 1 191 ? 76.919 41.914 -85.057 1.00 47.88 191 PHE A C 1
ATOM 1561 O O . PHE A 1 191 ? 77.514 42.341 -84.066 1.00 47.88 191 PHE A O 1
ATOM 1568 N N . MET A 1 192 ? 77.520 41.219 -86.024 1.00 40.44 192 MET A N 1
ATOM 1569 C CA . MET A 1 192 ? 78.936 41.394 -86.358 1.00 40.44 192 MET A CA 1
ATOM 1570 C C . MET A 1 192 ? 79.034 42.592 -87.288 1.00 40.44 192 MET A C 1
ATOM 1572 O O . MET A 1 192 ? 78.259 42.609 -88.272 1.00 40.44 192 MET A O 1
#

Radius of gyration: 80.11 Å; chains: 1; bounding box: 131×52×239 Å